Protein AF-A0A8X7C078-F1 (afdb_monomer_lite)

Radius of gyration: 33.88 Å; chains: 1; bounding box: 74×40×116 Å

Sequence (189 aa):
MSLGTVSLAKEIVGNQPLSDEAGRRVEIGPKIQLTQITTKFDKKHDEISLYLINFERKAELAQVPKKDWVAYLLAVLPAELSNMLAREPTERANNYDFVKDLILKREPAHEKNHEKDFEKRRQLRCYECGSYSHLRPQCDKLKKTPESISHVVTNKSFDELMARYTSLGKVNGVEMKILRDTGATLDLI

pLDDT: mean 75.27, std 19.34, range [30.55, 94.19]

Structure (mmCIF, N/CA/C/O backbone):
data_AF-A0A8X7C078-F1
#
_entry.id   AF-A0A8X7C078-F1
#
loop_
_atom_site.group_PDB
_atom_site.id
_atom_site.type_symbol
_atom_site.label_atom_id
_atom_site.label_alt_id
_atom_site.label_comp_id
_atom_site.label_asym_id
_atom_site.label_entity_id
_atom_site.label_seq_id
_atom_site.pdbx_PDB_ins_code
_atom_site.Cartn_x
_atom_site.Cartn_y
_atom_site.Cartn_z
_atom_site.occupancy
_atom_site.B_iso_or_equiv
_atom_site.auth_seq_id
_atom_site.auth_comp_id
_atom_site.auth_asym_id
_atom_site.auth_atom_id
_atom_site.pdbx_PDB_model_num
ATOM 1 N N . MET A 1 1 ? 32.486 9.094 -78.683 1.00 39.56 1 MET A N 1
ATOM 2 C CA . MET A 1 1 ? 32.088 7.880 -77.941 1.00 39.56 1 MET A CA 1
ATOM 3 C C . MET A 1 1 ? 30.619 8.024 -77.565 1.00 39.56 1 MET A C 1
ATOM 5 O O . MET A 1 1 ? 30.300 9.052 -76.994 1.00 39.56 1 MET A O 1
ATOM 9 N N . SER A 1 2 ? 29.794 7.039 -77.959 1.00 37.50 2 SER A N 1
ATOM 10 C CA . SER A 1 2 ? 28.383 6.747 -77.597 1.00 37.50 2 SER A CA 1
ATOM 11 C C . SER A 1 2 ? 27.351 7.885 -77.609 1.00 37.50 2 SER A C 1
ATOM 13 O O . SER A 1 2 ? 27.436 8.814 -76.822 1.00 37.50 2 SER A O 1
ATOM 15 N N . LEU A 1 3 ? 26.420 7.903 -78.575 1.00 33.62 3 LEU A N 1
ATOM 16 C CA . LEU A 1 3 ? 25.139 7.155 -78.625 1.00 33.62 3 LEU A CA 1
ATOM 17 C C . LEU A 1 3 ? 24.107 7.684 -77.613 1.00 33.62 3 LEU A C 1
ATOM 19 O O . LEU A 1 3 ? 24.252 7.494 -76.411 1.00 33.62 3 LEU A O 1
ATOM 23 N N . GLY A 1 4 ? 23.057 8.329 -78.132 1.00 30.78 4 GLY A N 1
ATOM 24 C CA . GLY A 1 4 ? 21.844 8.673 -77.386 1.00 30.78 4 GLY A CA 1
ATOM 25 C C . GLY A 1 4 ? 20.703 7.676 -77.607 1.00 30.78 4 GLY A C 1
ATOM 26 O O . GLY A 1 4 ? 20.848 6.793 -78.438 1.00 30.78 4 GLY A O 1
ATOM 27 N N . THR A 1 5 ? 19.589 7.875 -76.888 1.00 34.31 5 THR A N 1
ATOM 28 C CA . THR A 1 5 ? 18.169 7.589 -77.238 1.00 34.31 5 THR A CA 1
ATOM 29 C C . THR A 1 5 ? 17.291 8.020 -76.042 1.00 34.31 5 THR A C 1
ATOM 31 O O . THR A 1 5 ? 17.605 7.661 -74.915 1.00 34.31 5 THR A O 1
ATOM 34 N N . VAL A 1 6 ? 16.393 9.006 -76.175 1.00 32.50 6 VAL A N 1
ATOM 35 C CA . VAL A 1 6 ? 14.927 8.920 -76.427 1.00 32.50 6 VAL A CA 1
ATOM 36 C C . VAL A 1 6 ? 14.089 8.227 -75.327 1.00 32.50 6 VAL A C 1
ATOM 38 O O . VAL A 1 6 ? 14.126 7.016 -75.184 1.00 32.50 6 VAL A O 1
ATOM 41 N N . SER A 1 7 ? 13.300 9.056 -74.620 1.00 32.53 7 SER A N 1
ATOM 42 C CA . SER A 1 7 ? 11.856 8.964 -74.286 1.00 32.53 7 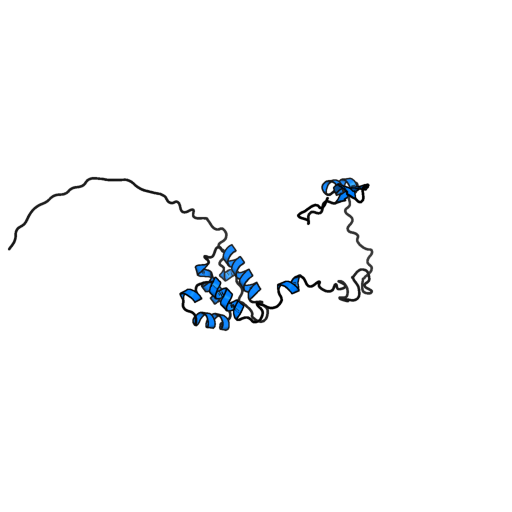SER A CA 1
ATOM 43 C C . SER A 1 7 ? 11.187 7.596 -74.034 1.00 32.53 7 SER A C 1
ATOM 45 O O . SER A 1 7 ? 11.186 6.754 -74.923 1.00 32.53 7 SER A O 1
ATOM 47 N N . LEU A 1 8 ? 10.447 7.449 -72.919 1.00 33.69 8 LEU A N 1
ATOM 48 C CA . LEU A 1 8 ? 8.967 7.487 -72.909 1.00 33.69 8 LEU A CA 1
ATOM 49 C C . LEU A 1 8 ? 8.408 7.390 -71.473 1.00 33.69 8 LEU A C 1
ATOM 51 O O . LEU A 1 8 ? 8.821 6.548 -70.679 1.00 33.69 8 LEU A O 1
ATOM 55 N N . ALA A 1 9 ? 7.425 8.237 -71.171 1.00 34.69 9 ALA A N 1
ATOM 56 C CA . ALA A 1 9 ? 6.572 8.152 -69.992 1.00 34.69 9 ALA A CA 1
ATOM 57 C C . ALA A 1 9 ? 5.646 6.921 -70.029 1.00 34.69 9 ALA A C 1
ATOM 59 O O . ALA A 1 9 ? 5.208 6.487 -71.096 1.00 34.69 9 ALA A O 1
ATOM 60 N N . LYS A 1 10 ? 5.260 6.432 -68.846 1.00 38.03 10 LYS A N 1
ATOM 61 C CA . LYS A 1 10 ? 4.003 5.703 -68.646 1.00 38.03 10 LYS A CA 1
ATOM 62 C C . LYS A 1 10 ? 3.497 5.944 -67.221 1.00 38.03 10 LYS A C 1
ATOM 64 O O . LYS A 1 10 ? 3.951 5.314 -66.272 1.00 38.03 10 LYS A O 1
ATOM 69 N N . GLU A 1 11 ? 2.572 6.889 -67.087 1.00 34.94 11 GLU A N 1
ATOM 70 C CA . GLU A 1 11 ? 1.557 6.833 -66.034 1.00 34.94 11 GLU A CA 1
ATOM 71 C C . GLU A 1 11 ? 0.635 5.632 -66.301 1.00 34.94 11 GLU A C 1
ATOM 73 O O . GLU A 1 11 ? 0.406 5.275 -67.459 1.00 34.94 11 GLU A O 1
ATOM 78 N N . ILE A 1 12 ? 0.096 5.024 -65.240 1.00 37.12 12 ILE A N 1
ATOM 79 C CA . ILE A 1 12 ? -1.351 4.935 -64.954 1.00 37.12 12 ILE A CA 1
ATOM 80 C C . ILE A 1 12 ? -1.558 4.033 -63.718 1.00 37.12 12 ILE A C 1
ATOM 82 O O . ILE A 1 12 ? -1.298 2.836 -63.748 1.00 37.12 12 ILE A O 1
ATOM 86 N N . VAL A 1 13 ? -2.015 4.688 -62.643 1.00 34.88 13 VAL A N 1
ATOM 87 C CA . VAL A 1 13 ? -3.136 4.353 -61.739 1.00 34.88 13 VAL A CA 1
ATOM 88 C C . VAL A 1 13 ? -3.260 2.934 -61.166 1.00 34.88 13 VAL A C 1
ATOM 90 O O . VAL A 1 13 ? -3.490 1.959 -61.872 1.00 34.88 13 VAL A O 1
ATOM 93 N N . GLY A 1 14 ? -3.329 2.887 -59.832 1.00 30.55 14 GLY A N 1
ATOM 94 C CA . GLY A 1 14 ? -3.881 1.769 -59.071 1.00 30.55 14 GLY A CA 1
ATOM 95 C C . GLY A 1 14 ? -4.073 2.113 -57.593 1.00 30.55 14 GLY A C 1
ATOM 96 O O . GLY A 1 14 ? -3.339 1.623 -56.746 1.00 30.55 14 GLY A O 1
ATOM 97 N N . ASN A 1 15 ? -5.043 2.984 -57.294 1.00 35.75 15 ASN A N 1
ATOM 98 C CA . ASN A 1 15 ? -5.618 3.165 -55.955 1.00 35.75 15 ASN A CA 1
ATOM 99 C C . ASN A 1 15 ? -6.112 1.820 -55.385 1.00 35.75 15 ASN A C 1
ATOM 101 O O . ASN A 1 15 ? -6.871 1.140 -56.067 1.00 35.75 15 ASN A O 1
ATOM 105 N N . GLN A 1 16 ? -5.830 1.509 -54.115 1.00 41.78 16 GLN A N 1
ATOM 106 C CA . GLN A 1 16 ? -6.823 1.598 -53.027 1.00 41.78 16 GLN A CA 1
ATOM 107 C C . GLN A 1 16 ? -6.246 1.179 -51.654 1.00 41.78 16 GLN A C 1
ATOM 109 O O . GLN A 1 16 ? -5.253 0.455 -51.597 1.00 41.78 16 GLN A O 1
ATOM 114 N N . PRO A 1 17 ? -6.848 1.674 -50.551 1.00 45.62 17 PRO A N 1
ATOM 115 C CA . PRO A 1 17 ? -6.267 1.709 -49.214 1.00 45.62 17 PRO A CA 1
ATOM 116 C C . PRO A 1 17 ? -6.744 0.542 -48.338 1.00 45.62 17 PRO A C 1
ATOM 118 O O . PRO A 1 17 ? -7.900 0.137 -48.412 1.00 45.62 17 PRO A O 1
ATOM 121 N N . LEU A 1 18 ? -5.877 0.044 -47.459 1.00 34.72 18 LEU A N 1
ATOM 122 C CA . LEU A 1 18 ? -6.225 -0.853 -46.354 1.00 34.72 18 LEU A CA 1
ATOM 123 C C . LEU A 1 18 ? -5.275 -0.520 -45.197 1.00 34.72 18 LEU A C 1
ATOM 125 O O . LEU A 1 18 ? -4.069 -0.488 -45.404 1.00 34.72 18 LEU A O 1
ATOM 129 N N . SER A 1 19 ? -5.692 -0.247 -43.972 1.00 35.00 19 SER A N 1
ATOM 130 C CA . SER A 1 19 ? -7.011 -0.164 -43.355 1.00 35.00 19 SER A CA 1
ATOM 131 C C . SER A 1 19 ? -6.789 0.523 -42.008 1.00 35.00 19 SER A C 1
ATOM 133 O O . SER A 1 19 ? -5.774 0.277 -41.352 1.00 35.00 19 SER A O 1
ATOM 135 N N . ASP A 1 20 ? -7.733 1.369 -41.616 1.00 40.84 20 ASP A N 1
ATOM 136 C CA . ASP A 1 20 ? -7.813 2.004 -40.306 1.00 40.84 20 ASP A CA 1
ATOM 137 C C . ASP A 1 20 ? -7.788 0.969 -39.169 1.00 40.84 20 ASP A C 1
ATOM 139 O O . ASP A 1 20 ? -8.820 0.442 -38.761 1.00 40.84 20 ASP A O 1
ATOM 143 N N . GLU A 1 21 ? -6.619 0.708 -38.593 1.00 37.97 21 GLU A N 1
ATOM 144 C CA . GLU A 1 21 ? -6.528 0.136 -37.249 1.00 37.97 21 GLU A CA 1
ATOM 145 C C . GLU A 1 21 ? -6.542 1.304 -36.266 1.00 37.97 21 GLU A C 1
ATOM 147 O O . GLU A 1 21 ? -5.518 1.804 -35.793 1.00 37.97 21 GLU A O 1
ATOM 152 N N . ALA A 1 22 ? -7.762 1.770 -36.000 1.00 46.19 22 ALA A N 1
ATOM 153 C CA . ALA A 1 22 ? -8.116 2.609 -34.872 1.00 46.19 22 ALA A CA 1
ATOM 154 C C . ALA A 1 22 ? -7.715 1.909 -33.560 1.00 46.19 22 ALA A C 1
ATOM 156 O O . ALA A 1 22 ? -8.532 1.320 -32.851 1.00 46.19 22 ALA A O 1
ATOM 157 N N . GLY A 1 23 ? -6.431 1.997 -33.218 1.00 40.47 23 GLY A N 1
ATOM 158 C CA . GLY A 1 23 ? -5.895 1.659 -31.911 1.00 40.47 23 GLY A CA 1
ATOM 159 C C . GLY A 1 23 ? -6.392 2.682 -30.903 1.00 40.47 23 GLY A C 1
ATOM 160 O O . GLY A 1 23 ? -5.721 3.674 -30.634 1.00 40.47 23 GLY A O 1
ATOM 161 N N . ARG A 1 24 ? -7.613 2.449 -30.412 1.00 42.69 24 ARG A N 1
ATOM 162 C CA . ARG A 1 24 ? -8.270 3.066 -29.257 1.00 42.69 24 ARG A CA 1
ATOM 163 C C . ARG A 1 24 ? -7.257 3.764 -28.347 1.00 42.69 24 ARG A C 1
ATOM 165 O O . ARG A 1 24 ? -6.641 3.136 -27.488 1.00 42.69 24 ARG A O 1
ATOM 172 N N . ARG A 1 25 ? -7.112 5.081 -28.515 1.00 45.69 25 ARG A N 1
ATOM 173 C CA . ARG A 1 25 ? -6.481 5.933 -27.512 1.00 45.69 25 ARG A CA 1
ATOM 174 C C . ARG A 1 25 ? -7.413 5.889 -26.311 1.00 45.69 25 ARG A C 1
ATOM 176 O O . ARG A 1 25 ? -8.386 6.630 -26.245 1.00 45.69 25 ARG A O 1
ATOM 183 N N . VAL A 1 26 ? -7.178 4.935 -25.414 1.00 49.69 26 VAL A N 1
ATOM 184 C CA . VAL A 1 26 ? -7.782 4.963 -24.089 1.00 49.69 26 VAL A CA 1
ATOM 185 C C . VAL A 1 26 ? -7.268 6.258 -23.485 1.00 49.69 26 VAL A C 1
ATOM 187 O O . VAL A 1 26 ? -6.070 6.406 -23.240 1.00 49.69 26 VAL A O 1
ATOM 190 N N . GLU A 1 27 ? -8.142 7.247 -23.346 1.00 49.31 27 GLU A N 1
ATOM 191 C CA . GLU A 1 27 ? -7.853 8.403 -22.515 1.00 49.31 27 GLU A CA 1
ATOM 192 C C . GLU A 1 27 ? -7.864 7.909 -21.072 1.00 49.31 27 GLU A C 1
ATOM 194 O O . GLU A 1 27 ? -8.877 7.863 -20.380 1.00 49.31 27 GLU A O 1
ATOM 199 N N . ILE A 1 28 ? -6.698 7.409 -20.677 1.00 47.28 28 ILE A N 1
ATOM 200 C CA . ILE A 1 28 ? -6.337 7.059 -19.315 1.00 47.28 28 ILE A CA 1
ATOM 201 C C . ILE A 1 28 ? -6.501 8.337 -18.503 1.00 47.28 28 ILE A C 1
ATOM 203 O O . ILE A 1 28 ? -5.913 9.341 -18.898 1.00 47.28 28 ILE A O 1
ATOM 207 N N . GLY A 1 29 ? -7.319 8.274 -17.446 1.00 53.50 29 GLY A N 1
ATOM 208 C CA . GLY A 1 29 ? -7.783 9.387 -16.610 1.00 53.50 29 GLY A CA 1
ATOM 209 C C . GLY A 1 29 ? -6.679 10.279 -16.012 1.00 53.50 29 GLY A C 1
ATOM 210 O O . GLY A 1 29 ? -5.747 10.681 -16.701 1.00 53.50 29 GLY A O 1
ATOM 211 N N . PRO A 1 30 ? -6.751 10.698 -14.738 1.00 56.94 30 PRO A N 1
ATOM 212 C CA . PRO A 1 30 ? -5.698 11.542 -14.181 1.00 56.94 30 PRO A CA 1
ATOM 213 C C . PRO A 1 30 ? -4.342 10.828 -14.304 1.00 56.94 30 PRO A C 1
ATOM 215 O O . PRO A 1 30 ? -4.134 9.781 -13.694 1.00 56.94 30 PRO A O 1
ATOM 218 N N . LYS A 1 31 ? -3.421 11.375 -15.111 1.00 60.22 31 LYS A N 1
ATOM 219 C CA . LYS A 1 31 ? -2.042 10.882 -15.242 1.00 60.22 31 LYS A CA 1
ATOM 220 C C . LYS A 1 31 ? -1.277 11.231 -13.972 1.00 60.22 31 LYS A C 1
ATOM 222 O O . LYS A 1 31 ? -0.522 12.200 -13.935 1.00 60.22 31 LYS A O 1
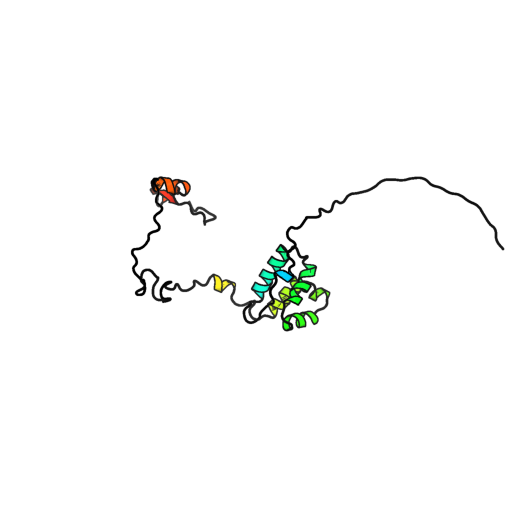ATOM 227 N N . ILE A 1 32 ? -1.522 10.476 -12.911 1.00 65.12 32 ILE A N 1
ATOM 228 C CA . ILE A 1 32 ? -0.740 10.579 -11.688 1.00 65.12 32 ILE A CA 1
ATOM 229 C C . ILE A 1 32 ? 0.659 10.072 -12.033 1.00 65.12 32 ILE A C 1
ATOM 231 O O . ILE A 1 32 ? 0.834 8.907 -12.383 1.00 65.12 32 ILE A O 1
ATOM 235 N N . GLN A 1 33 ? 1.658 10.952 -11.988 1.00 72.00 33 GLN A N 1
ATOM 236 C CA . GLN A 1 33 ? 3.033 10.524 -12.221 1.00 72.00 33 GLN A CA 1
ATOM 237 C C . GLN A 1 33 ? 3.481 9.687 -11.025 1.00 72.00 33 GLN A C 1
ATOM 239 O O . GLN A 1 33 ? 3.381 10.141 -9.886 1.00 72.00 33 GLN A O 1
ATOM 244 N N . LEU A 1 34 ? 3.997 8.479 -11.274 1.00 79.69 34 LEU A N 1
ATOM 245 C CA . LEU A 1 34 ? 4.423 7.563 -10.211 1.00 79.69 34 LEU A CA 1
ATOM 246 C C . LEU A 1 34 ? 5.404 8.239 -9.236 1.00 79.69 34 LEU A C 1
ATOM 248 O O . LEU A 1 34 ? 5.256 8.104 -8.026 1.00 79.69 34 LEU A O 1
ATOM 252 N N . THR A 1 35 ? 6.302 9.081 -9.756 1.00 73.50 35 THR A N 1
ATOM 253 C CA . THR A 1 35 ? 7.266 9.894 -8.992 1.00 73.50 35 THR A CA 1
ATOM 254 C C . THR A 1 35 ? 6.637 10.838 -7.965 1.00 73.50 35 THR A C 1
ATOM 256 O O . THR A 1 35 ? 7.285 11.160 -6.974 1.00 73.50 35 THR A O 1
ATOM 259 N N . GLN A 1 36 ? 5.396 11.285 -8.174 1.00 72.38 36 GLN A N 1
ATOM 260 C CA . GLN A 1 36 ? 4.685 12.184 -7.257 1.00 72.38 36 GLN A CA 1
ATOM 261 C C . GLN A 1 36 ? 4.043 11.435 -6.080 1.00 72.38 36 GLN A C 1
ATOM 263 O O . GLN A 1 36 ? 3.741 12.049 -5.061 1.00 72.38 36 GLN A O 1
ATOM 268 N N . ILE A 1 37 ? 3.830 10.121 -6.210 1.00 75.12 37 ILE A N 1
ATOM 269 C CA . ILE A 1 37 ? 3.113 9.295 -5.222 1.00 75.12 37 ILE A CA 1
ATOM 270 C C . ILE A 1 37 ? 3.982 8.215 -4.569 1.00 75.12 37 ILE A C 1
ATOM 272 O O . ILE A 1 37 ? 3.598 7.633 -3.547 1.00 75.12 37 ILE A O 1
ATOM 276 N N . THR A 1 38 ? 5.147 7.905 -5.136 1.00 82.88 38 THR A N 1
ATOM 277 C CA . THR A 1 38 ? 6.127 7.009 -4.520 1.00 82.88 38 THR A CA 1
ATOM 278 C C . THR A 1 38 ? 7.005 7.772 -3.541 1.00 82.88 38 THR A C 1
ATOM 280 O O . THR A 1 38 ? 7.698 8.716 -3.911 1.00 82.88 38 THR A O 1
ATOM 283 N N . THR A 1 39 ? 6.998 7.337 -2.285 1.00 86.75 39 THR A N 1
ATOM 284 C CA . THR A 1 39 ? 7.927 7.798 -1.252 1.00 86.75 39 THR A CA 1
ATOM 285 C C . THR A 1 39 ? 9.232 7.015 -1.344 1.00 86.75 39 THR A C 1
ATOM 287 O O . THR A 1 39 ? 9.242 5.883 -1.827 1.00 86.75 39 THR A O 1
ATOM 290 N N . LYS A 1 40 ? 10.337 7.598 -0.874 1.00 90.44 40 LYS A N 1
ATOM 291 C CA . LYS A 1 40 ? 11.607 6.871 -0.735 1.00 90.44 40 LYS A CA 1
ATOM 292 C C . LYS A 1 40 ? 11.445 5.726 0.264 1.00 90.44 40 LYS A C 1
ATOM 294 O O . LYS A 1 40 ? 10.722 5.890 1.240 1.00 90.44 40 LYS A O 1
ATOM 299 N N . PHE A 1 41 ? 12.122 4.611 0.011 1.00 90.12 41 PHE A N 1
ATOM 300 C CA . PHE A 1 41 ? 12.147 3.479 0.933 1.00 90.12 41 PHE A CA 1
ATOM 301 C C . PHE A 1 41 ? 13.062 3.771 2.129 1.00 90.12 41 PHE A C 1
ATOM 303 O O . PHE A 1 41 ? 14.232 4.126 1.946 1.00 90.12 41 PHE A O 1
ATOM 310 N N . ASP A 1 42 ? 12.549 3.585 3.344 1.00 87.31 42 ASP A N 1
ATOM 311 C CA . ASP A 1 42 ? 13.314 3.680 4.586 1.00 87.31 42 ASP A CA 1
ATOM 312 C C . ASP A 1 42 ? 13.506 2.301 5.226 1.00 87.31 42 ASP A C 1
ATOM 314 O O . ASP A 1 42 ? 12.602 1.756 5.849 1.00 87.31 42 ASP A O 1
ATOM 318 N N . LYS A 1 43 ? 14.733 1.769 5.178 1.00 83.75 43 LYS A N 1
ATOM 319 C CA . LYS A 1 43 ? 15.081 0.452 5.745 1.00 83.75 43 LYS A CA 1
ATOM 320 C C . LYS A 1 43 ? 14.779 0.312 7.250 1.00 83.75 43 LYS A C 1
ATOM 322 O O . LYS A 1 43 ? 14.733 -0.810 7.746 1.00 83.75 43 LYS A O 1
ATOM 327 N N . LYS A 1 44 ? 14.623 1.410 8.005 1.00 82.06 44 LYS A N 1
ATOM 328 C CA . LYS A 1 44 ? 14.312 1.367 9.449 1.00 82.06 44 LYS A CA 1
ATOM 329 C C . LYS A 1 44 ? 12.822 1.225 9.747 1.00 82.06 44 LYS A C 1
ATOM 331 O O . LYS A 1 44 ? 12.474 0.697 10.802 1.00 82.06 44 LYS A O 1
ATOM 336 N N . HIS A 1 45 ? 11.971 1.750 8.872 1.00 81.44 45 HIS A N 1
ATOM 337 C CA . HIS A 1 45 ? 10.534 1.890 9.117 1.00 81.44 45 HIS A CA 1
ATOM 338 C C . HIS A 1 45 ? 9.679 1.115 8.117 1.00 81.44 45 HIS A C 1
ATOM 340 O O . HIS A 1 45 ? 8.576 0.698 8.466 1.00 81.44 45 HIS A O 1
ATOM 346 N N . ASP A 1 46 ? 10.200 0.889 6.915 1.00 87.38 46 ASP A N 1
ATOM 347 C CA . ASP A 1 46 ? 9.513 0.207 5.837 1.00 87.38 46 ASP A CA 1
ATOM 348 C C . ASP A 1 46 ? 9.974 -1.242 5.722 1.00 87.38 46 ASP A C 1
ATOM 350 O O . ASP A 1 46 ? 11.160 -1.578 5.744 1.00 87.38 46 ASP A O 1
ATOM 354 N N . GLU A 1 47 ? 8.997 -2.112 5.518 1.00 87.56 47 GLU A N 1
ATOM 355 C CA . GLU A 1 47 ? 9.226 -3.496 5.156 1.00 87.56 47 GLU A CA 1
ATOM 356 C C . GLU A 1 47 ? 9.268 -3.625 3.627 1.00 87.56 47 GLU A C 1
ATOM 358 O O . GLU A 1 47 ? 8.344 -3.194 2.931 1.00 87.56 47 GLU A O 1
ATOM 363 N N . ILE A 1 48 ? 10.337 -4.220 3.089 1.00 89.12 48 ILE A N 1
ATOM 364 C CA . ILE A 1 48 ? 10.592 -4.250 1.642 1.00 89.12 48 ILE A CA 1
ATOM 365 C C . ILE A 1 48 ? 9.481 -4.946 0.843 1.00 89.12 48 ILE A C 1
ATOM 367 O O . ILE A 1 48 ? 9.089 -4.453 -0.212 1.00 89.12 48 ILE A O 1
ATOM 371 N N . SER A 1 49 ? 8.929 -6.051 1.353 1.00 88.81 49 SER A N 1
ATOM 372 C CA . SER A 1 49 ? 7.890 -6.828 0.671 1.00 88.81 49 SER A CA 1
ATOM 373 C C . SER A 1 49 ? 6.614 -6.004 0.521 1.00 88.81 49 SER A C 1
ATOM 375 O O . SER A 1 49 ? 6.072 -5.865 -0.577 1.00 88.81 49 SER A O 1
ATOM 377 N N . LEU A 1 50 ? 6.172 -5.381 1.619 1.00 89.00 50 LEU A N 1
ATOM 378 C CA . LEU A 1 50 ? 5.014 -4.492 1.628 1.00 89.00 50 LEU A CA 1
ATOM 379 C C . LEU A 1 50 ? 5.243 -3.240 0.772 1.00 89.00 50 LEU A C 1
ATOM 381 O O . LEU A 1 50 ? 4.329 -2.784 0.079 1.00 89.00 50 LEU A O 1
ATOM 385 N N . TYR A 1 51 ? 6.457 -2.689 0.794 1.00 91.88 51 TYR A N 1
ATOM 386 C CA . TYR A 1 51 ? 6.823 -1.557 -0.048 1.00 91.88 51 TYR A CA 1
ATOM 387 C C . TYR A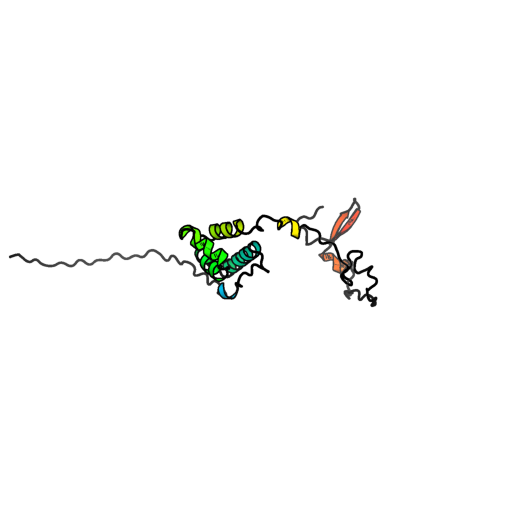 1 51 ? 6.689 -1.900 -1.537 1.00 91.88 51 TYR A C 1
ATOM 389 O O . TYR A 1 51 ? 6.057 -1.143 -2.276 1.00 91.88 51 TYR A O 1
ATOM 397 N N . LEU A 1 52 ? 7.208 -3.056 -1.966 1.00 92.31 52 LEU A N 1
ATOM 398 C CA . LEU A 1 52 ? 7.104 -3.523 -3.350 1.00 92.31 52 LEU A CA 1
ATOM 399 C C . LEU A 1 52 ? 5.641 -3.732 -3.765 1.00 92.31 52 LEU A C 1
ATOM 401 O O . LEU A 1 52 ? 5.246 -3.217 -4.804 1.00 92.31 52 LEU A O 1
ATOM 405 N N . ILE A 1 53 ? 4.800 -4.353 -2.928 1.00 92.56 53 ILE A N 1
ATOM 406 C CA . ILE A 1 53 ? 3.355 -4.505 -3.208 1.00 92.56 53 ILE A CA 1
ATOM 407 C C . ILE A 1 53 ? 2.677 -3.142 -3.414 1.00 92.56 53 ILE A C 1
ATOM 409 O O . ILE A 1 53 ? 1.878 -2.950 -4.333 1.00 92.56 53 ILE A O 1
ATOM 413 N N . ASN A 1 54 ? 2.974 -2.168 -2.551 1.00 92.06 54 ASN A N 1
ATOM 414 C CA . ASN A 1 54 ? 2.400 -0.830 -2.673 1.00 92.06 54 ASN A CA 1
ATOM 415 C C . ASN A 1 54 ? 2.930 -0.084 -3.901 1.00 92.06 54 ASN A C 1
ATOM 417 O O . ASN A 1 54 ? 2.189 0.689 -4.507 1.00 92.06 54 ASN A O 1
ATOM 421 N N . PHE A 1 55 ? 4.189 -0.305 -4.274 1.00 93.69 55 PHE A N 1
ATOM 422 C CA . PHE A 1 55 ? 4.763 0.220 -5.505 1.00 93.69 55 PHE A CA 1
ATOM 423 C C . PHE A 1 55 ? 4.039 -0.336 -6.739 1.00 93.69 55 PHE A C 1
ATOM 425 O O . PHE A 1 55 ? 3.618 0.456 -7.578 1.00 93.69 55 PHE A O 1
ATOM 432 N N . GLU A 1 56 ? 3.824 -1.654 -6.817 1.00 94.06 56 GLU A N 1
ATOM 433 C CA . GLU A 1 56 ? 3.109 -2.316 -7.923 1.00 94.06 56 GLU A CA 1
ATOM 434 C C . GLU A 1 56 ? 1.709 -1.727 -8.097 1.00 94.06 56 GLU A C 1
ATOM 436 O O . GLU A 1 56 ? 1.372 -1.228 -9.168 1.00 94.06 56 GLU A O 1
ATOM 441 N N . ARG A 1 57 ? 0.936 -1.654 -7.006 1.00 93.12 57 ARG A N 1
ATOM 442 C CA . ARG A 1 57 ? -0.406 -1.053 -7.017 1.00 93.12 57 ARG A CA 1
ATOM 443 C C . ARG A 1 57 ? -0.390 0.391 -7.513 1.00 93.12 57 ARG A C 1
ATOM 445 O O . ARG A 1 57 ? -1.251 0.789 -8.291 1.00 93.12 57 ARG A O 1
ATOM 452 N N . LYS A 1 58 ? 0.580 1.199 -7.072 1.00 91.94 58 LYS A N 1
ATOM 453 C CA . LYS A 1 58 ? 0.721 2.593 -7.524 1.00 91.94 58 LYS A CA 1
ATOM 454 C C . LYS A 1 58 ? 1.078 2.673 -9.008 1.00 91.94 58 LYS A C 1
ATOM 456 O O . LYS A 1 58 ? 0.536 3.527 -9.705 1.00 91.94 58 LYS A O 1
ATOM 461 N N . ALA A 1 59 ? 1.964 1.804 -9.485 1.00 91.44 59 ALA A N 1
ATOM 462 C CA . ALA A 1 59 ? 2.384 1.760 -10.880 1.00 91.44 59 ALA A CA 1
ATOM 463 C C . ALA A 1 59 ? 1.243 1.310 -11.808 1.00 91.44 59 ALA A C 1
ATOM 465 O O . ALA A 1 59 ? 1.054 1.906 -12.867 1.00 91.44 59 ALA A O 1
ATOM 466 N N . GLU A 1 60 ? 0.437 0.335 -11.380 1.00 92.25 60 GLU A N 1
ATOM 467 C CA . GLU A 1 60 ? -0.778 -0.108 -12.073 1.00 92.25 60 GLU A CA 1
ATOM 468 C C . GLU A 1 60 ? -1.843 0.991 -12.125 1.00 92.25 60 GLU A C 1
ATOM 470 O O . GLU A 1 60 ? -2.384 1.272 -13.194 1.00 92.25 60 GLU A O 1
ATOM 475 N N . LEU A 1 61 ? -2.101 1.672 -11.003 1.00 89.38 61 LEU A N 1
ATOM 476 C CA . LEU A 1 61 ? -3.037 2.802 -10.950 1.00 89.38 61 LEU A CA 1
ATOM 477 C C . LEU A 1 61 ? -2.598 3.961 -11.854 1.00 89.38 61 LEU A C 1
ATOM 479 O O . LEU A 1 61 ? -3.432 4.590 -12.504 1.00 89.38 61 LEU A O 1
ATOM 483 N N . ALA A 1 62 ? -1.291 4.220 -11.922 1.00 88.50 62 ALA A N 1
ATOM 484 C CA . ALA A 1 62 ? -0.692 5.197 -12.828 1.00 88.50 62 ALA A CA 1
ATOM 485 C C . ALA A 1 62 ? -0.572 4.690 -14.281 1.00 88.50 62 ALA A C 1
ATOM 487 O O . ALA A 1 62 ? -0.142 5.443 -15.155 1.00 88.50 62 ALA A O 1
ATOM 488 N N . GLN A 1 63 ? -0.951 3.434 -14.542 1.00 89.25 63 GLN A N 1
ATOM 489 C CA . GLN A 1 63 ? -0.885 2.766 -15.845 1.00 89.25 63 GLN A CA 1
ATOM 490 C C . GLN A 1 63 ? 0.505 2.841 -16.486 1.00 89.25 63 GLN A C 1
ATOM 492 O O . GLN A 1 63 ? 0.658 3.011 -17.697 1.00 89.25 63 GLN A O 1
ATOM 497 N N . VAL A 1 64 ? 1.540 2.722 -15.653 1.00 88.94 64 VAL A N 1
ATOM 498 C CA . VAL A 1 64 ? 2.928 2.699 -16.108 1.00 88.94 64 VAL A CA 1
ATOM 499 C C . VAL A 1 64 ? 3.202 1.344 -16.767 1.00 88.94 64 VAL A C 1
ATOM 501 O O . VAL A 1 64 ? 2.945 0.310 -16.143 1.00 88.94 64 VAL A O 1
ATOM 504 N N . PRO A 1 65 ? 3.757 1.299 -17.990 1.00 90.44 65 PRO A N 1
ATOM 505 C CA . PRO A 1 65 ? 4.168 0.043 -18.607 1.00 90.44 65 PRO A CA 1
ATOM 506 C C . PRO A 1 65 ? 5.183 -0.702 -17.731 1.00 90.44 65 PRO A C 1
ATOM 508 O O . PRO A 1 65 ? 6.159 -0.111 -17.274 1.00 90.44 65 PRO A O 1
ATOM 511 N N . LYS A 1 66 ? 5.004 -2.018 -17.544 1.00 90.94 66 LYS A N 1
ATOM 512 C CA . LYS A 1 66 ? 5.857 -2.840 -16.657 1.00 90.94 66 LYS A CA 1
ATOM 513 C C . LYS A 1 66 ? 7.359 -2.733 -16.966 1.00 90.94 66 LYS A C 1
ATOM 515 O O . LYS A 1 66 ? 8.180 -2.760 -16.056 1.00 90.94 66 LYS A O 1
ATOM 520 N N . LYS A 1 67 ? 7.716 -2.538 -18.242 1.00 89.12 67 LYS A N 1
ATOM 521 C CA . LYS A 1 67 ? 9.099 -2.310 -18.704 1.00 89.12 67 LYS A CA 1
ATOM 522 C C . LYS A 1 67 ? 9.777 -1.082 -18.075 1.00 89.12 67 LYS A C 1
ATOM 524 O O . LYS A 1 67 ? 10.996 -1.058 -17.972 1.00 89.12 67 LYS A O 1
ATOM 529 N N . ASP A 1 68 ? 8.998 -0.089 -17.646 1.00 90.38 68 ASP A N 1
ATOM 530 C CA . ASP A 1 68 ? 9.508 1.163 -17.085 1.00 90.38 68 ASP A CA 1
ATOM 531 C C . ASP A 1 68 ? 9.558 1.117 -15.544 1.00 90.38 68 ASP A C 1
ATOM 533 O O . ASP A 1 68 ? 10.163 1.983 -14.915 1.00 90.38 68 ASP A O 1
ATOM 537 N N . TRP A 1 69 ? 8.970 0.093 -14.909 1.00 93.44 69 TRP A N 1
ATOM 538 C CA . TRP A 1 69 ? 8.858 -0.007 -13.446 1.00 93.44 69 TRP A CA 1
ATOM 539 C C . TRP A 1 69 ? 10.217 -0.015 -12.747 1.00 93.44 69 TRP A C 1
ATOM 541 O O . TRP A 1 69 ? 10.373 0.637 -11.718 1.00 93.44 69 TRP A O 1
ATOM 551 N N . VAL A 1 70 ? 11.215 -0.699 -13.313 1.00 92.12 70 VAL A N 1
ATOM 552 C CA . VAL A 1 70 ? 12.567 -0.759 -12.733 1.00 92.12 70 VAL A CA 1
ATOM 553 C C . VAL A 1 70 ? 13.190 0.632 -12.626 1.00 92.12 70 VAL A C 1
ATOM 555 O O . VAL A 1 70 ? 13.783 0.953 -11.599 1.00 92.12 70 VAL A O 1
ATOM 558 N N . ALA A 1 71 ? 13.031 1.479 -13.645 1.00 89.81 71 ALA A N 1
ATOM 559 C CA . ALA A 1 71 ? 13.592 2.828 -13.631 1.00 89.81 71 ALA A CA 1
ATOM 560 C C . ALA A 1 71 ? 12.997 3.674 -12.494 1.00 89.81 71 ALA A C 1
ATOM 562 O O . ALA A 1 71 ? 13.729 4.363 -11.782 1.00 89.81 71 ALA A O 1
ATOM 563 N N . TYR A 1 72 ? 11.683 3.575 -12.272 1.00 91.00 72 TYR A N 1
ATOM 564 C CA . TYR A 1 72 ? 11.026 4.251 -11.151 1.00 91.00 72 TYR A CA 1
ATOM 565 C C . TYR A 1 72 ? 11.429 3.662 -9.800 1.00 91.00 72 TYR A C 1
ATOM 567 O O . TYR A 1 72 ? 11.648 4.413 -8.851 1.00 91.00 72 TYR A O 1
ATOM 575 N N . LEU A 1 73 ? 11.566 2.338 -9.715 1.00 91.12 73 LEU A N 1
ATOM 576 C CA . LEU A 1 73 ? 11.989 1.657 -8.498 1.00 91.12 73 LEU A CA 1
ATOM 577 C C . LEU A 1 73 ? 13.417 2.074 -8.097 1.00 91.12 73 LEU A C 1
ATOM 579 O O . LEU A 1 73 ? 13.664 2.419 -6.945 1.00 91.12 73 LEU A O 1
ATOM 583 N N . LEU A 1 74 ? 14.350 2.148 -9.048 1.00 88.44 74 LEU A N 1
ATOM 584 C CA . LEU A 1 74 ? 15.728 2.592 -8.802 1.00 88.44 74 LEU A CA 1
ATOM 585 C C . LEU A 1 74 ? 15.820 4.006 -8.213 1.00 88.44 74 LEU A C 1
ATOM 587 O O . LEU A 1 74 ? 16.730 4.281 -7.433 1.00 88.44 74 LEU A O 1
ATOM 591 N N . ALA A 1 75 ? 14.883 4.896 -8.553 1.00 88.25 75 ALA A N 1
ATOM 592 C CA . ALA A 1 75 ? 14.867 6.269 -8.048 1.00 88.25 75 ALA A CA 1
ATOM 593 C C . ALA A 1 75 ? 14.478 6.373 -6.561 1.00 88.25 75 ALA A C 1
ATOM 595 O O . ALA A 1 75 ? 14.756 7.387 -5.916 1.00 88.25 75 ALA A O 1
ATOM 596 N N . VAL A 1 76 ? 13.821 5.344 -6.021 1.00 90.81 76 VAL A N 1
ATOM 597 C CA . VAL A 1 76 ? 13.276 5.338 -4.655 1.00 90.81 76 VAL A CA 1
ATOM 598 C C . VAL A 1 76 ? 13.981 4.356 -3.720 1.00 90.81 76 VAL A C 1
ATOM 600 O O . VAL A 1 76 ? 13.829 4.476 -2.501 1.00 90.81 76 VAL A O 1
ATOM 603 N N . LEU A 1 77 ? 14.764 3.420 -4.267 1.00 87.50 77 LEU A N 1
ATOM 604 C CA . LEU A 1 77 ? 15.519 2.436 -3.496 1.00 87.50 77 LEU A CA 1
ATOM 605 C C . LEU A 1 77 ? 16.828 3.001 -2.905 1.00 87.50 77 LEU A C 1
ATOM 607 O O . LEU A 1 77 ? 17.453 3.896 -3.480 1.00 87.50 77 LEU A O 1
ATOM 611 N N . PRO A 1 78 ? 17.307 2.439 -1.778 1.00 86.81 78 PRO A N 1
ATOM 612 C CA . PRO A 1 78 ? 18.637 2.716 -1.253 1.00 86.81 78 PRO A CA 1
ATOM 613 C C . PRO A 1 78 ? 19.741 2.255 -2.207 1.00 86.81 78 PRO A C 1
ATOM 615 O O . PRO A 1 78 ? 19.614 1.236 -2.889 1.00 86.81 78 PRO A O 1
ATOM 618 N N . ALA A 1 79 ? 20.886 2.938 -2.149 1.00 86.19 79 ALA A N 1
ATOM 619 C CA . ALA A 1 79 ? 22.048 2.639 -2.988 1.00 86.19 79 ALA A CA 1
ATOM 620 C C . ALA A 1 79 ? 22.542 1.187 -2.867 1.00 86.19 79 ALA A C 1
ATOM 622 O O . ALA A 1 79 ? 23.021 0.622 -3.844 1.00 86.19 79 ALA A O 1
ATOM 623 N N . GLU A 1 80 ? 22.410 0.563 -1.691 1.00 84.62 80 GLU A N 1
ATOM 624 C CA . GLU A 1 80 ? 22.779 -0.843 -1.479 1.00 84.62 80 GLU A CA 1
ATOM 625 C C . GLU A 1 80 ? 22.034 -1.782 -2.442 1.00 84.62 80 GLU A C 1
ATOM 627 O O . GLU A 1 80 ? 22.662 -2.628 -3.080 1.00 84.62 80 GLU A O 1
ATOM 632 N N . LEU A 1 81 ? 20.718 -1.594 -2.589 1.00 84.38 81 LEU A N 1
ATOM 633 C CA . LEU A 1 81 ? 19.886 -2.410 -3.474 1.00 84.38 81 LEU A CA 1
ATOM 634 C C . LEU A 1 81 ? 20.174 -2.091 -4.947 1.00 84.38 81 LEU A C 1
ATOM 636 O O . LEU A 1 81 ? 20.349 -3.005 -5.753 1.00 84.38 81 LEU A O 1
ATOM 640 N N . SER A 1 82 ? 20.342 -0.810 -5.283 1.00 86.88 82 SER A N 1
ATOM 641 C CA . SER A 1 82 ? 20.691 -0.370 -6.642 1.00 86.88 82 SER A CA 1
ATOM 642 C C . SER A 1 82 ? 22.055 -0.899 -7.109 1.00 86.88 82 SER A C 1
ATOM 644 O O . SER A 1 82 ? 22.208 -1.304 -8.260 1.00 86.88 82 SER A O 1
ATOM 646 N N . ASN A 1 83 ? 23.043 -0.979 -6.215 1.00 86.56 83 ASN A N 1
ATOM 647 C CA . ASN A 1 83 ? 24.378 -1.497 -6.532 1.00 86.56 83 ASN A CA 1
ATOM 648 C C . ASN A 1 83 ? 24.381 -2.996 -6.852 1.00 86.56 83 ASN A C 1
ATOM 650 O O . ASN A 1 83 ? 25.272 -3.466 -7.560 1.00 86.56 83 ASN A O 1
ATOM 654 N N . MET A 1 84 ? 23.419 -3.762 -6.333 1.00 84.00 84 MET A N 1
ATOM 655 C CA . MET A 1 84 ? 23.283 -5.173 -6.698 1.00 84.00 84 MET A CA 1
ATOM 656 C C . MET A 1 84 ? 22.767 -5.325 -8.125 1.00 84.00 84 MET A C 1
ATOM 658 O O . MET A 1 84 ? 23.284 -6.154 -8.866 1.00 84.00 84 MET A O 1
ATOM 662 N N . LEU A 1 85 ? 21.821 -4.477 -8.529 1.00 85.62 85 LEU A N 1
ATOM 663 C CA . LEU A 1 85 ? 21.286 -4.463 -9.890 1.00 85.62 85 LEU A CA 1
ATOM 664 C C . LEU A 1 85 ? 22.348 -4.100 -10.928 1.00 85.62 85 LEU A C 1
ATOM 666 O O . LEU A 1 85 ? 22.361 -4.675 -12.009 1.00 85.62 85 LEU A O 1
ATOM 670 N N . ALA A 1 86 ? 23.297 -3.232 -10.573 1.00 84.50 86 ALA A N 1
ATOM 671 C CA . ALA A 1 86 ? 24.422 -2.881 -11.439 1.00 84.50 86 ALA A CA 1
ATOM 672 C C . ALA A 1 86 ? 25.365 -4.061 -11.763 1.00 84.50 86 ALA A C 1
ATOM 674 O O . ALA A 1 86 ? 26.160 -3.963 -12.695 1.00 84.50 86 ALA A O 1
ATOM 675 N N . ARG A 1 87 ? 25.312 -5.163 -10.999 1.00 88.31 87 ARG A N 1
ATOM 676 C CA . ARG A 1 87 ? 26.120 -6.374 -11.245 1.00 88.31 87 ARG A CA 1
ATOM 677 C C . ARG A 1 87 ? 25.448 -7.354 -12.204 1.00 88.31 87 ARG A C 1
ATOM 679 O O . ARG A 1 87 ? 26.091 -8.304 -12.642 1.00 88.31 87 ARG A O 1
ATOM 686 N N . GLU A 1 88 ? 24.172 -7.144 -12.502 1.00 90.00 88 GLU A N 1
ATOM 687 C CA . GLU A 1 88 ? 23.387 -7.998 -13.383 1.00 90.00 88 GLU A CA 1
ATOM 688 C C . GLU A 1 88 ? 23.400 -7.441 -14.814 1.00 90.00 88 GLU A C 1
ATOM 690 O O . GLU A 1 88 ? 23.479 -6.226 -15.012 1.00 90.00 88 GLU A O 1
ATOM 695 N N . PRO A 1 89 ? 23.324 -8.303 -15.844 1.00 90.88 89 PRO A N 1
ATOM 696 C CA . PRO A 1 89 ? 23.223 -7.839 -17.220 1.00 90.88 89 PRO A CA 1
ATOM 697 C C . PRO A 1 89 ? 21.933 -7.037 -17.414 1.00 90.88 89 PRO A C 1
ATOM 699 O O . PRO A 1 89 ? 20.915 -7.323 -16.782 1.00 90.88 89 PRO A O 1
ATOM 702 N N . THR A 1 90 ? 21.959 -6.068 -18.330 1.00 86.19 90 THR A N 1
ATOM 703 C CA . THR A 1 90 ? 20.859 -5.114 -18.568 1.00 86.19 90 THR A CA 1
ATOM 704 C C . THR A 1 90 ? 19.514 -5.791 -18.825 1.00 86.19 90 THR A C 1
ATOM 706 O O . THR A 1 90 ? 18.492 -5.325 -18.336 1.00 86.19 90 THR A O 1
ATOM 709 N N . GLU A 1 91 ? 19.504 -6.923 -19.527 1.00 88.31 91 GLU A N 1
ATOM 710 C CA . GLU A 1 91 ? 18.306 -7.735 -19.782 1.00 88.31 91 GLU A CA 1
ATOM 711 C C . GLU A 1 91 ? 17.624 -8.200 -18.489 1.00 88.31 91 GLU A C 1
ATOM 713 O O . GLU A 1 91 ? 16.401 -8.134 -18.366 1.00 88.31 91 GLU A O 1
ATOM 718 N N . ARG A 1 92 ? 18.418 -8.641 -17.506 1.00 88.75 92 ARG A N 1
ATO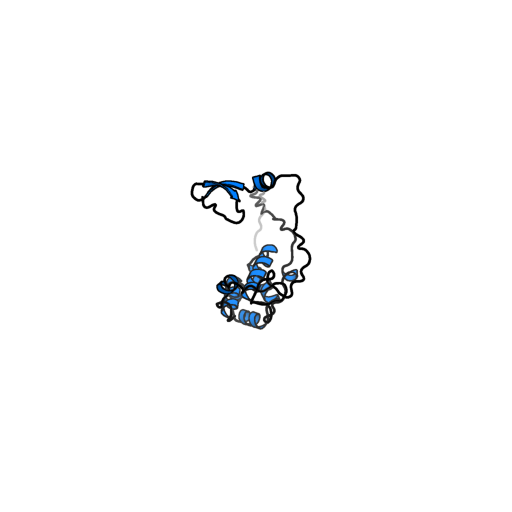M 719 C CA . ARG A 1 92 ? 17.921 -9.084 -16.200 1.00 88.75 92 ARG A CA 1
ATOM 720 C C . ARG A 1 92 ? 17.634 -7.899 -15.291 1.00 88.75 92 ARG A C 1
ATOM 722 O O . ARG A 1 92 ? 16.575 -7.854 -14.677 1.00 88.75 92 ARG A O 1
ATOM 729 N N . ALA A 1 93 ? 18.529 -6.914 -15.262 1.00 88.12 93 ALA A N 1
ATOM 730 C CA . ALA A 1 93 ? 18.375 -5.714 -14.449 1.00 88.12 93 ALA A CA 1
ATOM 731 C C . ALA A 1 93 ? 17.122 -4.902 -14.821 1.00 88.12 93 ALA A C 1
ATOM 733 O O . ALA A 1 93 ? 16.536 -4.293 -13.939 1.00 88.12 93 ALA A O 1
ATOM 734 N N . ASN A 1 94 ? 16.675 -4.933 -16.083 1.00 89.12 94 ASN A N 1
ATOM 735 C CA . ASN A 1 94 ? 15.460 -4.246 -16.543 1.00 89.12 94 ASN A CA 1
ATOM 736 C C . ASN A 1 94 ? 14.174 -5.080 -16.401 1.00 89.12 94 ASN A C 1
ATOM 738 O O . ASN A 1 94 ? 13.081 -4.566 -16.641 1.00 89.12 94 ASN A O 1
ATOM 742 N N . ASN A 1 95 ? 14.269 -6.356 -16.018 1.00 93.19 95 ASN A N 1
ATOM 743 C CA . ASN A 1 95 ? 13.101 -7.196 -15.786 1.00 93.19 95 ASN A CA 1
ATOM 744 C C . ASN A 1 95 ? 12.627 -7.048 -14.336 1.00 93.19 95 ASN A C 1
ATOM 746 O O . ASN A 1 95 ? 13.256 -7.561 -13.414 1.00 93.19 95 ASN A O 1
ATOM 750 N N . TYR A 1 96 ? 11.482 -6.389 -14.145 1.00 94.19 96 TYR A N 1
ATOM 751 C CA . TYR A 1 96 ? 10.918 -6.147 -12.819 1.00 94.19 96 TYR A CA 1
ATOM 752 C C . TYR A 1 96 ? 10.735 -7.420 -11.981 1.00 94.19 96 TYR A C 1
ATOM 754 O O . TYR A 1 96 ? 11.043 -7.395 -10.794 1.00 94.19 96 TYR A O 1
ATOM 762 N N . ASP A 1 97 ? 10.283 -8.527 -12.577 1.00 94.06 97 ASP A N 1
ATOM 763 C CA . ASP A 1 97 ? 10.034 -9.769 -11.832 1.00 94.06 97 ASP A CA 1
ATOM 764 C C . ASP A 1 97 ? 11.344 -10.341 -11.275 1.00 94.06 97 ASP A C 1
ATOM 766 O O . ASP A 1 97 ? 11.438 -10.673 -10.096 1.00 94.06 97 ASP A O 1
ATOM 770 N N . PHE A 1 98 ? 12.403 -10.331 -12.089 1.00 93.06 98 PHE A N 1
ATOM 771 C CA . PHE A 1 98 ? 13.738 -10.722 -11.642 1.00 93.06 98 PHE A CA 1
ATOM 772 C C . PHE A 1 98 ? 14.275 -9.788 -10.547 1.00 93.06 98 PHE A C 1
ATOM 774 O O . PHE A 1 98 ? 14.837 -10.251 -9.556 1.00 93.06 98 PHE A O 1
ATOM 781 N N . VAL A 1 99 ? 14.101 -8.472 -10.709 1.00 92.44 99 VAL A N 1
ATOM 782 C CA . VAL A 1 99 ? 14.530 -7.474 -9.717 1.00 92.44 99 VAL A CA 1
ATOM 783 C C . VAL A 1 99 ? 13.808 -7.668 -8.387 1.00 92.44 99 VAL A C 1
ATOM 785 O O . VAL A 1 99 ? 14.450 -7.646 -7.336 1.00 92.44 99 VAL A O 1
ATOM 788 N N . LYS A 1 100 ? 12.492 -7.889 -8.426 1.00 93.00 100 LYS A N 1
ATOM 789 C CA . LYS A 1 100 ? 11.667 -8.186 -7.255 1.00 93.00 100 LYS A CA 1
ATOM 790 C C . LYS A 1 100 ? 12.198 -9.418 -6.529 1.00 93.00 100 LYS A C 1
ATOM 792 O O . LYS A 1 100 ? 12.518 -9.321 -5.346 1.00 93.00 100 LYS A O 1
ATOM 797 N N . ASP A 1 101 ? 12.387 -10.527 -7.237 1.00 91.50 101 ASP A N 1
ATOM 798 C CA . ASP A 1 101 ? 12.895 -11.770 -6.649 1.00 91.50 101 ASP A CA 1
ATOM 799 C C . ASP A 1 101 ? 14.301 -11.602 -6.059 1.00 91.50 101 ASP A C 1
ATOM 801 O O . ASP A 1 101 ? 14.593 -12.102 -4.970 1.00 91.50 101 ASP A O 1
ATOM 805 N N . LEU A 1 102 ? 15.177 -10.857 -6.739 1.00 91.12 102 LEU A N 1
ATOM 806 C CA . LEU A 1 102 ? 16.532 -10.580 -6.268 1.00 91.12 102 LEU A CA 1
ATOM 807 C C . LEU A 1 102 ? 16.532 -9.773 -4.960 1.00 91.12 102 LEU A C 1
ATOM 809 O O . LEU A 1 102 ? 17.286 -10.100 -4.039 1.00 91.12 102 LEU A O 1
ATOM 813 N N . ILE A 1 103 ? 15.690 -8.737 -4.872 1.00 90.44 103 ILE A N 1
ATOM 814 C CA . ILE A 1 103 ? 15.544 -7.900 -3.674 1.00 90.44 103 ILE A CA 1
ATOM 815 C C . ILE A 1 103 ? 14.982 -8.731 -2.516 1.00 90.44 103 ILE A C 1
ATOM 817 O O . ILE A 1 103 ? 15.546 -8.724 -1.421 1.00 90.44 103 ILE A O 1
ATOM 821 N N . LEU A 1 104 ? 13.911 -9.488 -2.765 1.00 89.19 104 LEU A N 1
ATOM 822 C CA . LEU A 1 104 ? 13.243 -10.302 -1.749 1.00 89.19 104 LEU A CA 1
ATOM 823 C C . LEU A 1 104 ? 14.148 -11.419 -1.217 1.00 89.19 104 LEU A C 1
ATOM 825 O O . LEU A 1 104 ? 14.194 -11.651 -0.013 1.00 89.19 104 LEU A O 1
ATOM 829 N N . LYS A 1 105 ? 14.940 -12.063 -2.082 1.00 86.62 105 LYS A N 1
ATOM 830 C CA . LYS A 1 105 ? 15.903 -13.100 -1.679 1.00 86.62 105 LYS A CA 1
ATOM 831 C C . LYS A 1 105 ? 17.031 -12.566 -0.792 1.00 86.62 105 LYS A C 1
ATOM 833 O O . LYS A 1 105 ? 17.588 -13.310 0.014 1.00 86.62 105 LYS A O 1
ATOM 838 N N . ARG A 1 106 ? 17.429 -11.305 -0.976 1.00 81.00 106 ARG A N 1
ATOM 839 C CA . ARG A 1 106 ? 18.517 -10.680 -0.209 1.00 81.00 106 ARG A CA 1
ATOM 840 C C . ARG A 1 106 ? 18.064 -10.277 1.190 1.00 81.00 106 ARG A C 1
ATOM 842 O O . ARG A 1 106 ? 18.866 -10.319 2.122 1.00 81.00 106 ARG A O 1
ATOM 849 N N . GLU A 1 107 ? 16.813 -9.858 1.327 1.00 76.56 107 GLU A N 1
ATOM 850 C CA . GLU A 1 107 ? 16.302 -9.333 2.583 1.00 76.56 107 GLU A CA 1
ATOM 851 C C . GLU A 1 107 ? 15.898 -10.489 3.518 1.00 76.56 107 GLU A C 1
ATOM 853 O O . GLU A 1 107 ? 14.991 -11.264 3.207 1.00 76.56 107 GLU A O 1
ATOM 858 N N . PRO A 1 108 ? 16.542 -10.623 4.697 1.00 61.81 108 PRO A N 1
ATOM 859 C CA . PRO A 1 108 ? 16.405 -11.784 5.588 1.00 61.81 108 PRO A CA 1
ATOM 860 C C . PRO A 1 108 ? 15.006 -11.946 6.219 1.00 61.81 108 PRO A C 1
ATOM 862 O O . PRO A 1 108 ? 14.795 -12.851 7.032 1.00 61.81 108 PRO A O 1
ATOM 865 N N . ALA A 1 109 ? 14.065 -11.064 5.868 1.00 58.56 109 ALA A N 1
ATOM 866 C CA . ALA A 1 109 ? 12.694 -11.020 6.355 1.00 58.56 109 ALA A CA 1
ATOM 867 C C . ALA A 1 109 ? 11.668 -11.674 5.409 1.00 58.56 109 ALA A C 1
ATOM 869 O O . ALA A 1 109 ? 10.593 -12.027 5.883 1.00 58.56 109 ALA A O 1
ATOM 870 N N . HIS A 1 110 ? 11.979 -11.900 4.123 1.00 52.06 110 HIS A N 1
ATOM 871 C CA . HIS A 1 110 ? 10.979 -12.365 3.144 1.00 52.06 110 HIS A CA 1
ATOM 872 C C . HIS A 1 110 ? 10.359 -13.737 3.483 1.00 52.06 110 HIS A C 1
ATOM 874 O O . HIS A 1 110 ? 9.206 -13.996 3.155 1.00 52.06 110 HIS A O 1
ATOM 880 N N . GLU A 1 111 ? 11.076 -14.597 4.212 1.00 52.50 111 GLU A N 1
ATOM 881 C CA . GLU A 1 111 ? 10.575 -15.918 4.625 1.00 52.50 111 GLU A CA 1
ATOM 882 C C . GLU A 1 111 ? 9.997 -15.954 6.052 1.00 52.50 111 GLU A C 1
ATOM 884 O O . GLU A 1 111 ? 9.460 -16.978 6.480 1.00 52.50 111 GLU A O 1
ATOM 889 N N . LYS A 1 112 ? 10.090 -14.869 6.834 1.00 48.94 112 LYS A N 1
ATOM 890 C CA . LYS A 1 112 ? 9.743 -14.903 8.262 1.00 48.94 112 LYS A CA 1
ATOM 891 C C . LYS A 1 112 ? 8.466 -14.117 8.567 1.00 48.94 112 LYS A C 1
ATOM 893 O O . LYS A 1 112 ? 8.508 -12.935 8.868 1.00 48.94 112 LYS A O 1
ATOM 898 N N . ASN A 1 113 ? 7.371 -14.871 8.691 1.00 48.09 113 ASN A N 1
ATOM 899 C CA . ASN A 1 113 ? 6.224 -14.602 9.579 1.00 48.09 113 ASN A CA 1
ATOM 900 C C . ASN A 1 113 ? 5.073 -13.685 9.113 1.00 48.09 113 ASN A C 1
ATOM 902 O O . ASN A 1 113 ? 4.223 -13.379 9.949 1.00 48.09 113 ASN A O 1
ATOM 906 N N . HIS A 1 114 ? 4.930 -13.318 7.837 1.00 53.28 114 HIS A N 1
ATOM 907 C CA . HIS A 1 114 ? 3.765 -12.503 7.429 1.00 53.28 114 HIS A CA 1
ATOM 908 C C . HIS A 1 114 ? 2.423 -13.223 7.589 1.00 53.28 114 HIS A C 1
ATOM 910 O O . HIS A 1 114 ? 1.446 -12.609 8.005 1.00 53.28 114 HIS A O 1
ATOM 916 N N . GLU A 1 115 ? 2.379 -14.530 7.335 1.00 54.72 115 GLU A N 1
ATOM 917 C CA . GLU A 1 115 ? 1.138 -15.305 7.453 1.00 54.72 115 GLU A CA 1
ATOM 918 C C . GLU A 1 115 ? 0.674 -15.420 8.914 1.00 54.72 115 GLU A C 1
ATOM 920 O O . GLU A 1 115 ? -0.512 -15.346 9.218 1.00 54.72 115 GLU A O 1
ATOM 925 N N . LYS A 1 116 ? 1.618 -15.468 9.862 1.00 54.41 116 LYS A N 1
ATOM 926 C CA . LYS A 1 116 ? 1.301 -15.709 11.276 1.00 54.41 116 LYS A CA 1
ATOM 927 C C . LYS A 1 116 ? 0.960 -14.447 12.059 1.00 54.41 116 LYS A C 1
ATOM 929 O O . LYS A 1 116 ? 0.329 -14.561 13.102 1.00 54.41 116 LYS A O 1
ATOM 934 N N . ASP A 1 117 ? 1.382 -13.257 11.633 1.00 62.00 117 ASP A N 1
ATOM 935 C CA . ASP A 1 117 ? 1.151 -12.033 12.417 1.00 62.00 117 ASP A CA 1
ATOM 936 C C . ASP A 1 117 ? -0.279 -11.494 12.305 1.00 62.00 117 ASP A C 1
ATOM 938 O O . ASP A 1 117 ? -0.803 -10.956 13.283 1.00 62.00 117 ASP A O 1
ATOM 942 N N . PHE A 1 118 ? -0.941 -11.694 11.164 1.00 59.62 118 PHE A N 1
ATOM 943 C CA . PHE A 1 118 ? -2.362 -11.366 11.017 1.00 59.62 118 PHE A CA 1
ATOM 944 C C . PHE A 1 118 ? -3.266 -12.395 11.707 1.00 59.62 118 PHE A C 1
ATOM 946 O O . PHE A 1 118 ? -4.281 -12.021 12.292 1.00 59.62 118 PHE A O 1
ATOM 953 N N . GLU A 1 119 ? -2.874 -13.672 11.696 1.00 68.75 119 GLU A N 1
ATOM 954 C CA . GLU A 1 119 ? -3.596 -14.754 12.378 1.00 68.75 119 GLU A CA 1
ATOM 955 C C . GLU A 1 119 ? -3.385 -14.763 13.898 1.00 68.75 119 GLU A C 1
ATOM 957 O O . GLU A 1 119 ? -4.203 -15.305 14.650 1.00 68.75 119 GLU A O 1
ATOM 962 N N . LYS A 1 120 ? -2.305 -14.141 14.391 1.00 72.19 120 LYS A N 1
ATOM 963 C CA . LYS A 1 120 ? -2.074 -13.976 15.827 1.00 72.19 120 LYS A CA 1
ATOM 964 C C . LYS A 1 120 ? -3.201 -13.143 16.425 1.00 72.19 120 LYS A C 1
ATOM 966 O O . LYS A 1 120 ? -3.265 -11.923 16.265 1.00 72.19 120 LYS A O 1
ATOM 971 N N . ARG A 1 121 ? -4.058 -13.800 17.213 1.00 72.38 121 ARG A N 1
ATOM 972 C CA . ARG A 1 121 ? -4.997 -13.109 18.101 1.00 72.38 121 ARG A CA 1
ATOM 973 C C . ARG A 1 121 ? -4.201 -12.164 18.991 1.00 72.38 121 ARG A C 1
ATOM 975 O O . ARG A 1 121 ? -3.487 -12.600 19.895 1.00 72.38 121 ARG A O 1
ATOM 982 N N . ARG A 1 122 ? -4.326 -10.861 18.742 1.00 76.69 122 ARG A N 1
ATOM 983 C CA . ARG A 1 122 ? -3.774 -9.857 19.650 1.00 76.69 122 ARG A CA 1
ATOM 984 C C . ARG A 1 122 ? -4.449 -10.049 20.998 1.00 76.69 122 ARG A C 1
ATOM 986 O O . ARG A 1 122 ? -5.674 -10.140 21.075 1.00 76.69 122 ARG A O 1
ATOM 993 N N . GLN A 1 123 ? -3.649 -10.126 22.054 1.00 83.25 123 GLN A N 1
ATOM 994 C CA . GLN A 1 123 ? -4.184 -10.237 23.400 1.00 83.25 123 GLN A CA 1
ATOM 995 C C . GLN A 1 123 ? -5.025 -8.990 23.692 1.00 83.25 123 GLN A C 1
ATOM 997 O O . GLN A 1 123 ? -4.537 -7.860 23.582 1.00 83.25 123 GLN A O 1
ATOM 1002 N N . LEU A 1 124 ? -6.303 -9.206 24.010 1.00 88.00 124 LEU A N 1
ATOM 1003 C CA . LEU A 1 124 ? -7.238 -8.119 24.263 1.00 88.00 124 LEU A CA 1
ATOM 1004 C C . LEU A 1 124 ? -6.785 -7.312 25.483 1.00 88.00 124 LEU A C 1
ATOM 1006 O O . LEU A 1 124 ? -6.322 -7.857 26.485 1.00 88.00 124 LEU A O 1
ATOM 1010 N N . ARG A 1 125 ? -6.913 -5.992 25.365 1.00 93.94 125 ARG A N 1
ATOM 1011 C CA . ARG A 1 125 ? -6.539 -5.002 26.374 1.00 93.94 125 ARG A CA 1
ATOM 1012 C C . ARG A 1 125 ? -7.763 -4.184 26.737 1.00 93.94 125 ARG A C 1
ATOM 1014 O O . ARG A 1 125 ? -8.569 -3.857 25.870 1.00 93.94 125 ARG A O 1
ATOM 1021 N N . CYS A 1 126 ? -7.862 -3.779 27.994 1.00 93.56 126 CYS A N 1
ATOM 1022 C CA . CYS A 1 126 ? -8.784 -2.739 28.407 1.00 93.56 126 CYS A CA 1
ATOM 1023 C C . CYS A 1 126 ? -8.509 -1.454 27.611 1.00 93.56 126 CYS A C 1
ATOM 1025 O O . CYS A 1 126 ? -7.424 -0.884 27.706 1.00 93.56 126 CYS A O 1
ATOM 1027 N N . TYR A 1 127 ? -9.506 -0.975 26.868 1.00 90.94 127 TYR A N 1
ATOM 1028 C CA . TYR A 1 127 ? -9.400 0.254 26.075 1.00 90.94 127 TYR A CA 1
ATOM 1029 C C . TYR A 1 127 ? -9.366 1.539 26.917 1.00 90.94 127 TYR A C 1
ATOM 1031 O O . TYR A 1 127 ? -9.074 2.599 26.380 1.00 90.94 127 TYR A O 1
ATOM 1039 N N . GLU A 1 128 ? -9.663 1.457 28.218 1.00 92.31 128 GLU A N 1
ATOM 1040 C CA . GLU A 1 128 ? -9.605 2.607 29.129 1.00 92.31 128 GLU A CA 1
ATOM 1041 C C . GLU A 1 128 ? -8.235 2.738 29.806 1.00 92.31 128 GLU A C 1
ATOM 1043 O O . GLU A 1 128 ? -7.628 3.802 29.796 1.00 92.31 128 GLU A O 1
ATOM 1048 N N . CYS A 1 129 ? -7.728 1.655 30.403 1.00 93.56 129 CYS A N 1
ATOM 1049 C CA . CYS A 1 129 ? -6.504 1.699 31.209 1.00 93.56 129 CYS A CA 1
ATOM 1050 C C . CYS A 1 129 ? -5.303 0.992 30.573 1.00 93.56 129 CYS A C 1
ATOM 1052 O O . CYS A 1 129 ? -4.200 1.071 31.112 1.00 93.56 129 CYS A O 1
ATOM 1054 N N . GLY A 1 130 ? -5.504 0.261 29.475 1.00 91.94 130 GLY A N 1
ATOM 1055 C CA . GLY A 1 130 ? -4.459 -0.536 28.846 1.00 91.94 130 GLY A CA 1
ATOM 1056 C C . GLY A 1 130 ? -4.023 -1.759 29.658 1.00 91.94 130 GLY A C 1
ATOM 1057 O O . GLY A 1 130 ? -2.933 -2.262 29.409 1.00 91.94 130 GLY A O 1
ATOM 1058 N N . SER A 1 131 ? -4.811 -2.255 30.614 1.00 92.69 131 SER A N 1
ATOM 1059 C CA . SER A 1 131 ? -4.526 -3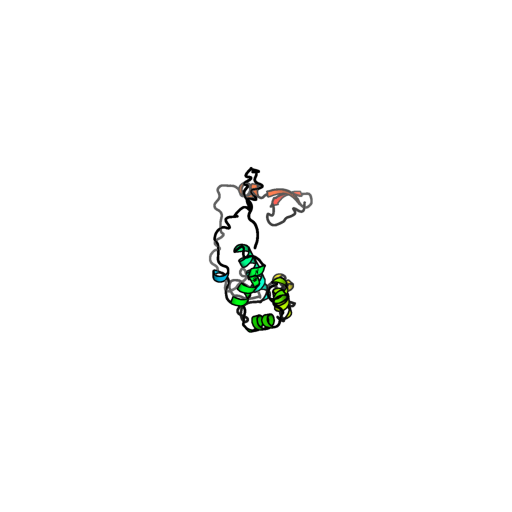.531 31.292 1.00 92.69 131 SER A CA 1
ATOM 1060 C C . SER A 1 131 ? -4.843 -4.730 30.394 1.00 92.69 131 SER A C 1
ATOM 1062 O O . SER A 1 131 ? -5.790 -4.682 29.615 1.00 92.69 131 SER A O 1
ATOM 1064 N N . TYR A 1 132 ? -4.088 -5.821 30.528 1.00 93.69 132 TYR A N 1
ATOM 1065 C CA . TYR A 1 132 ? -4.397 -7.121 29.914 1.00 93.69 132 TYR A CA 1
ATOM 1066 C C . TYR A 1 132 ? -5.299 -8.013 30.787 1.00 93.69 132 TYR A C 1
ATOM 1068 O O . TYR A 1 132 ? -5.727 -9.070 30.334 1.00 93.69 132 TYR A O 1
ATOM 1076 N N . SER A 1 133 ? -5.563 -7.630 32.042 1.00 91.88 133 SER A N 1
ATOM 1077 C CA . SER A 1 133 ? -6.298 -8.468 33.005 1.00 91.88 133 SER A CA 1
ATOM 1078 C C . SER A 1 133 ? -7.821 -8.386 32.887 1.00 91.88 133 SER A C 1
ATOM 1080 O O . SER A 1 133 ? -8.518 -9.252 33.405 1.00 91.88 133 SER A O 1
ATOM 1082 N N . HIS A 1 134 ? -8.345 -7.347 32.240 1.00 92.44 134 HIS A N 1
ATOM 1083 C CA . HIS A 1 134 ? -9.777 -7.087 32.119 1.00 92.44 134 HIS A CA 1
ATOM 1084 C C . HIS A 1 134 ? -10.088 -6.327 30.826 1.00 92.44 134 HIS A C 1
ATOM 1086 O O . HIS A 1 134 ? -9.197 -5.761 30.191 1.00 92.44 134 HIS A O 1
ATOM 1092 N N . LEU A 1 135 ? -11.369 -6.276 30.458 1.00 91.88 135 LEU A N 1
ATOM 1093 C CA . LEU A 1 135 ? -11.874 -5.401 29.403 1.00 91.88 135 LEU A CA 1
ATOM 1094 C C . LEU A 1 135 ? -12.488 -4.140 30.018 1.00 91.88 135 LEU A C 1
ATOM 1096 O O . LEU A 1 135 ? -12.763 -4.086 31.214 1.00 91.88 135 LEU A O 1
ATOM 1100 N N . ARG A 1 136 ? -12.717 -3.111 29.193 1.00 90.75 136 ARG A N 1
ATOM 1101 C CA . ARG A 1 136 ? -13.258 -1.811 29.631 1.00 90.75 136 ARG A CA 1
ATOM 1102 C C . ARG A 1 136 ? -14.459 -1.906 30.599 1.00 90.75 136 ARG A C 1
ATOM 1104 O O . ARG A 1 136 ? -14.441 -1.136 31.555 1.00 90.75 136 ARG A O 1
ATOM 1111 N N . PRO A 1 137 ? -15.445 -2.816 30.432 1.00 87.38 137 PRO A N 1
ATOM 1112 C CA . PRO A 1 137 ? -16.587 -2.909 31.349 1.00 87.38 137 PRO A CA 1
ATOM 1113 C C . PRO A 1 137 ? -16.215 -3.218 32.806 1.00 87.38 137 PRO A C 1
ATOM 1115 O O . PRO A 1 137 ? -16.909 -2.780 33.716 1.00 87.38 137 PRO A O 1
ATOM 1118 N N . GLN A 1 138 ? -15.119 -3.944 33.038 1.00 89.06 138 GLN A N 1
ATOM 1119 C CA . GLN A 1 138 ? -14.627 -4.304 34.373 1.00 89.06 138 GLN A CA 1
ATOM 1120 C C . GLN A 1 138 ? -13.441 -3.431 34.817 1.00 89.06 138 GLN A C 1
ATOM 1122 O O . GLN A 1 138 ? -12.666 -3.827 35.681 1.00 89.06 138 GLN A O 1
ATOM 1127 N N . CYS A 1 139 ? -13.239 -2.271 34.191 1.00 91.25 139 CYS A N 1
ATOM 1128 C CA . CYS A 1 139 ? -12.103 -1.412 34.494 1.00 91.25 139 CYS A CA 1
ATOM 1129 C C . CYS A 1 139 ? -12.377 -0.509 35.695 1.00 91.25 139 CYS A C 1
ATOM 1131 O O . CYS A 1 139 ? -13.240 0.363 35.633 1.00 91.25 139 CYS A O 1
ATOM 1133 N N . ASP A 1 140 ? -11.546 -0.613 36.730 1.00 91.25 140 ASP A N 1
ATOM 1134 C CA . ASP A 1 140 ? -11.632 0.241 37.925 1.00 91.25 140 ASP A CA 1
ATOM 1135 C C . ASP A 1 140 ? -11.425 1.733 37.615 1.00 91.25 140 ASP A C 1
ATOM 1137 O O . ASP A 1 140 ? -11.928 2.603 38.321 1.00 91.25 140 ASP A O 1
ATOM 1141 N N . LYS A 1 141 ? -10.698 2.047 36.530 1.00 89.94 141 LYS A N 1
ATOM 1142 C CA . LYS A 1 141 ? -10.494 3.427 36.050 1.00 89.94 141 LYS A CA 1
ATOM 1143 C C . LYS A 1 141 ? -11.653 3.964 35.206 1.00 89.94 141 LYS A C 1
ATOM 1145 O O . LYS A 1 141 ? -11.590 5.112 34.767 1.00 89.94 141 LYS A O 1
ATOM 1150 N N . LEU A 1 142 ? -12.676 3.153 34.931 1.00 85.75 142 LEU A N 1
ATOM 1151 C CA . LEU A 1 142 ? -13.799 3.579 34.108 1.00 85.75 142 LEU A CA 1
ATOM 1152 C C . LEU A 1 142 ? -14.596 4.655 34.850 1.00 85.75 142 LEU A C 1
ATOM 1154 O O . LEU A 1 142 ? -15.207 4.400 35.889 1.00 85.75 142 LEU A O 1
ATOM 1158 N N . LYS A 1 143 ? -14.625 5.867 34.292 1.00 80.44 143 LYS A N 1
ATOM 1159 C CA . LYS A 1 143 ? -15.526 6.919 34.765 1.00 80.44 143 LYS A CA 1
ATOM 1160 C C . LYS A 1 143 ? -16.957 6.489 34.449 1.00 80.44 143 LYS A C 1
ATOM 1162 O O . LYS A 1 143 ? -17.353 6.482 33.287 1.00 80.44 143 LYS A O 1
ATOM 1167 N N . LYS A 1 144 ? -17.724 6.126 35.479 1.00 70.81 144 LYS A N 1
ATOM 1168 C CA . LYS A 1 144 ? -19.151 5.804 35.362 1.00 70.81 144 LYS A CA 1
ATOM 1169 C C . LYS A 1 144 ? -19.943 7.084 35.094 1.00 70.81 144 LYS A C 1
ATOM 1171 O O . LYS A 1 144 ? -20.514 7.676 36.002 1.00 70.81 144 LYS A O 1
ATOM 1176 N N . THR A 1 145 ? -19.934 7.552 33.854 1.00 66.06 145 THR A N 1
ATOM 1177 C CA . THR A 1 145 ? -21.011 8.417 33.367 1.00 66.06 145 THR A CA 1
ATOM 1178 C C . THR A 1 145 ? -22.250 7.543 33.178 1.00 66.06 145 THR A C 1
ATOM 1180 O O . THR A 1 145 ? -22.075 6.383 32.797 1.00 66.06 145 THR A O 1
ATOM 1183 N N . PRO A 1 146 ? -23.478 8.040 33.420 1.00 66.38 146 PRO A N 1
ATOM 1184 C CA . PRO A 1 146 ? -24.672 7.303 33.020 1.00 66.38 146 PRO A CA 1
ATOM 1185 C C . PRO A 1 146 ? -24.510 6.940 31.545 1.00 66.38 146 PRO A C 1
ATOM 1187 O O . PRO A 1 146 ? -24.219 7.805 30.717 1.00 66.38 146 PRO A O 1
ATOM 1190 N N . GLU A 1 147 ? -24.541 5.643 31.261 1.00 62.62 147 GLU A N 1
ATOM 1191 C CA . GLU A 1 147 ? -24.253 5.088 29.947 1.00 62.62 147 GLU A CA 1
ATOM 1192 C C . GLU A 1 147 ? -25.169 5.774 28.934 1.00 62.62 147 GLU A C 1
ATOM 1194 O O . GLU A 1 147 ? -26.390 5.625 28.985 1.00 62.62 147 GLU A O 1
ATOM 1199 N N . SER A 1 148 ? -24.602 6.566 28.021 1.00 63.09 148 SER A N 1
ATOM 1200 C CA . SER A 1 148 ? -25.362 7.063 26.883 1.00 63.09 148 SER A CA 1
ATOM 1201 C C . SER A 1 148 ? -25.566 5.879 25.947 1.00 63.09 148 SER A C 1
ATOM 1203 O O . SER A 1 148 ? -24.776 5.641 25.029 1.00 63.09 148 SER A O 1
ATOM 1205 N N . ILE A 1 149 ? -26.592 5.082 26.220 1.00 66.94 149 ILE A N 1
ATOM 1206 C CA . ILE A 1 149 ? -27.076 4.103 25.259 1.00 66.94 149 ILE A CA 1
ATOM 1207 C C . ILE A 1 149 ? -27.479 4.912 24.033 1.00 66.94 149 ILE A C 1
ATOM 1209 O O . ILE A 1 149 ? -28.316 5.813 24.113 1.00 66.94 149 ILE A O 1
ATOM 1213 N N . SER A 1 150 ? -26.838 4.624 22.902 1.00 70.44 150 SER A N 1
ATOM 1214 C CA . SER A 1 150 ? -27.255 5.174 21.618 1.00 70.44 150 SER A CA 1
ATOM 1215 C C . SER A 1 150 ? -28.632 4.600 21.308 1.00 70.44 150 SER A C 1
ATOM 1217 O O . SER A 1 150 ? -28.758 3.497 20.785 1.00 70.44 150 SER A O 1
ATOM 1219 N N . HIS A 1 151 ? -29.672 5.314 21.723 1.00 68.38 151 HIS A N 1
ATOM 1220 C CA . HIS A 1 151 ? -31.047 4.930 21.478 1.00 68.38 151 HIS A CA 1
ATOM 1221 C C . HIS A 1 151 ? -31.454 5.458 20.107 1.00 68.38 151 HIS A C 1
ATOM 1223 O O . HIS A 1 151 ? -31.506 6.668 19.880 1.00 68.38 151 HIS A O 1
ATOM 1229 N N . VAL A 1 152 ? -31.768 4.552 19.187 1.00 71.88 152 VAL A N 1
ATOM 1230 C CA . VAL A 1 152 ? -32.455 4.931 17.954 1.00 71.88 152 VAL A CA 1
ATOM 1231 C C . VAL A 1 152 ? -33.883 5.296 18.348 1.00 71.88 152 VAL A C 1
ATOM 1233 O O . VAL A 1 152 ? -34.682 4.424 18.671 1.00 71.88 152 VAL A O 1
ATOM 1236 N N . VAL A 1 153 ? -34.205 6.591 18.375 1.00 76.56 153 VAL A N 1
ATOM 1237 C CA . VAL A 1 153 ? -35.587 7.040 18.585 1.00 76.56 153 VAL A CA 1
ATOM 1238 C C . VAL A 1 153 ? -36.369 6.732 17.314 1.00 76.56 153 VAL A C 1
ATOM 1240 O O . VAL A 1 153 ? -36.122 7.304 16.256 1.00 76.56 153 VAL A O 1
ATOM 1243 N N . THR A 1 154 ? -37.291 5.786 17.416 1.00 74.19 154 THR A N 1
ATOM 1244 C CA . THR A 1 154 ? -38.116 5.305 16.312 1.00 74.19 154 THR A CA 1
ATOM 1245 C C . THR A 1 154 ? -39.553 5.172 16.794 1.00 74.19 154 THR A C 1
ATOM 1247 O O . THR A 1 154 ? -39.802 4.695 17.896 1.00 74.19 154 THR A O 1
ATOM 1250 N N . ASN A 1 155 ? -40.505 5.564 15.949 1.00 79.94 155 ASN A N 1
ATOM 1251 C CA . ASN A 1 155 ? -41.927 5.302 16.191 1.00 79.94 155 ASN A CA 1
ATOM 1252 C C . ASN A 1 155 ? -42.341 3.898 15.719 1.00 79.94 155 ASN A C 1
ATOM 1254 O O . ASN A 1 155 ? -43.471 3.479 15.945 1.00 79.94 155 ASN A O 1
ATOM 1258 N N . LYS A 1 156 ? -41.442 3.191 15.024 1.00 77.75 156 LYS A N 1
ATOM 1259 C CA . LYS A 1 156 ? -41.658 1.833 14.524 1.00 77.75 156 LYS A CA 1
ATOM 1260 C C . LYS A 1 156 ? -41.315 0.810 15.588 1.00 77.75 156 LYS A C 1
ATOM 1262 O O . LYS A 1 156 ? -40.342 0.986 16.327 1.00 77.75 156 LYS A O 1
ATOM 1267 N N . SER A 1 157 ? -42.072 -0.281 15.597 1.00 82.81 157 SER A N 1
ATOM 1268 C CA . SER A 1 157 ? -41.757 -1.436 16.433 1.00 82.81 157 SER A CA 1
ATOM 1269 C C . SER A 1 157 ? -40.401 -2.038 16.042 1.00 82.81 157 SER A C 1
ATOM 1271 O O . SER A 1 157 ? -39.958 -1.934 14.894 1.00 82.81 157 SER A O 1
ATOM 1273 N N . PHE A 1 158 ? -39.738 -2.693 16.996 1.00 77.19 158 PHE A N 1
ATOM 1274 C CA . PHE A 1 158 ? -38.486 -3.408 16.739 1.00 77.19 158 PHE A CA 1
ATOM 1275 C C . PHE A 1 158 ? -38.638 -4.430 15.598 1.00 77.19 158 PHE A C 1
ATOM 1277 O O . PHE A 1 158 ? -37.770 -4.530 14.732 1.00 77.19 158 PHE A O 1
ATOM 1284 N N . ASP A 1 159 ? -39.781 -5.118 15.549 1.00 80.75 159 ASP A N 1
ATOM 1285 C CA . ASP A 1 159 ? -40.115 -6.069 14.490 1.00 80.75 159 ASP A CA 1
ATOM 1286 C C . ASP A 1 159 ? -40.160 -5.426 13.098 1.00 80.75 159 ASP A C 1
ATOM 1288 O O . ASP A 1 159 ? -39.638 -6.003 12.146 1.00 80.75 159 ASP A O 1
ATOM 1292 N N . GLU A 1 160 ? -40.735 -4.228 12.960 1.00 84.94 160 GLU A N 1
ATOM 1293 C CA . GLU A 1 160 ? -40.762 -3.506 11.680 1.00 84.94 160 GLU A CA 1
ATOM 1294 C C . GLU A 1 160 ? -39.377 -3.026 11.247 1.00 84.94 160 GLU A C 1
ATOM 1296 O O . GLU A 1 160 ? -39.057 -3.054 10.057 1.00 84.94 160 GLU A O 1
ATOM 1301 N N . LEU A 1 161 ? -38.550 -2.575 12.193 1.00 85.00 161 LEU A N 1
ATOM 1302 C CA . LEU A 1 161 ? -37.184 -2.151 11.886 1.00 85.00 161 LEU A CA 1
ATOM 1303 C C . LEU A 1 161 ? -36.327 -3.319 11.402 1.00 85.00 161 LEU A C 1
ATOM 1305 O O . LEU A 1 161 ? -35.561 -3.174 10.447 1.00 85.00 161 LEU A O 1
ATOM 1309 N N . MET A 1 162 ? -36.477 -4.476 12.044 1.00 84.75 162 MET A N 1
ATOM 1310 C CA . MET A 1 162 ? -35.681 -5.664 11.754 1.00 84.75 162 MET A CA 1
ATOM 1311 C C . MET A 1 162 ? -36.257 -6.517 10.622 1.00 84.75 162 MET A C 1
ATOM 1313 O O . MET A 1 162 ? -35.567 -7.417 10.147 1.00 84.75 162 MET A O 1
ATOM 1317 N N . ALA A 1 163 ? -37.465 -6.226 10.128 1.00 86.56 163 ALA A N 1
ATOM 1318 C CA . ALA A 1 163 ? -38.128 -6.997 9.073 1.00 86.56 163 ALA A CA 1
ATOM 1319 C C . ALA A 1 163 ? -37.281 -7.153 7.798 1.00 86.56 163 ALA A C 1
ATOM 1321 O O . ALA A 1 163 ? -37.313 -8.201 7.163 1.00 86.56 163 ALA A O 1
ATOM 1322 N N . ARG A 1 164 ? -36.482 -6.141 7.426 1.00 84.69 164 ARG A N 1
ATOM 1323 C CA . ARG A 1 164 ? -35.601 -6.220 6.243 1.00 84.69 164 ARG A CA 1
ATOM 1324 C C . ARG A 1 164 ? -34.407 -7.159 6.449 1.00 84.69 164 ARG A C 1
ATOM 1326 O O . ARG A 1 164 ? -33.879 -7.696 5.481 1.00 84.69 164 ARG A O 1
ATOM 1333 N N . TYR A 1 165 ? -33.984 -7.338 7.694 1.00 84.19 165 TYR A N 1
ATOM 1334 C CA . TYR A 1 165 ? -32.808 -8.122 8.063 1.00 84.19 165 TYR A CA 1
ATOM 1335 C C . TYR A 1 165 ? -33.174 -9.472 8.666 1.00 84.19 165 TYR A C 1
ATOM 1337 O O . TYR A 1 165 ? -32.284 -10.203 9.074 1.00 84.19 165 TYR A O 1
ATOM 1345 N N . THR A 1 166 ? -34.460 -9.816 8.747 1.00 88.12 166 THR A N 1
ATOM 1346 C CA . THR A 1 166 ? -34.911 -11.073 9.340 1.00 88.12 166 THR A CA 1
ATOM 1347 C C . THR A 1 166 ? -35.693 -11.912 8.342 1.00 88.12 166 THR A C 1
ATOM 1349 O O . THR A 1 166 ? -36.402 -11.403 7.478 1.00 88.12 166 THR A O 1
ATOM 1352 N N . SER A 1 167 ? -35.560 -13.227 8.459 1.00 87.25 167 SER A N 1
ATOM 1353 C CA . SER A 1 167 ? -36.388 -14.209 7.758 1.00 87.25 167 SER A CA 1
ATOM 1354 C C . SER A 1 167 ? -36.887 -15.254 8.742 1.00 87.25 167 SER A C 1
ATOM 1356 O O . SER A 1 167 ? -36.288 -15.452 9.791 1.00 87.25 167 SER A O 1
ATOM 1358 N N . LEU A 1 168 ? -37.996 -15.919 8.433 1.00 89.56 168 LEU A N 1
ATOM 1359 C CA . LEU A 1 168 ? -38.421 -17.086 9.204 1.00 89.56 168 LEU A CA 1
ATOM 1360 C C . LEU A 1 168 ? -37.462 -18.248 8.929 1.00 89.56 168 LEU A C 1
ATOM 1362 O O . LEU A 1 168 ? -37.116 -18.506 7.777 1.00 89.56 168 LEU A O 1
ATOM 1366 N N . GLY A 1 169 ? -37.033 -18.926 9.988 1.00 86.81 169 GLY A N 1
ATOM 1367 C CA . GLY A 1 169 ? -36.176 -20.104 9.928 1.00 86.81 169 GLY A CA 1
ATOM 1368 C C . GLY A 1 169 ? -36.487 -21.064 11.072 1.00 86.81 169 GLY A C 1
ATOM 1369 O O . GLY A 1 169 ? -37.178 -20.706 12.027 1.00 86.81 169 GLY A O 1
ATOM 1370 N N . LYS A 1 170 ? -35.991 -22.299 10.980 1.00 90.19 170 LYS A N 1
ATOM 1371 C CA . LYS A 1 170 ? -36.142 -23.305 12.037 1.00 90.19 170 LYS A CA 1
ATOM 1372 C C . LYS A 1 170 ? -34.832 -23.462 12.796 1.00 90.19 170 LYS A C 1
ATOM 1374 O O . LYS A 1 170 ? -33.838 -23.873 12.214 1.00 90.19 170 LYS A O 1
ATOM 1379 N N . VAL A 1 171 ? -34.848 -23.203 14.099 1.00 84.75 171 VAL A N 1
ATOM 1380 C CA . VAL A 1 171 ? -33.714 -23.444 15.001 1.00 84.75 171 VAL A CA 1
ATOM 1381 C C . VAL A 1 171 ? -34.126 -24.547 15.968 1.00 84.75 171 VAL A C 1
ATOM 1383 O O . VAL A 1 171 ? -35.117 -24.407 16.681 1.00 84.75 171 VAL A O 1
ATOM 1386 N N . ASN A 1 172 ? -33.415 -25.678 15.962 1.00 88.94 172 ASN A N 1
ATOM 1387 C CA . ASN A 1 172 ? -33.768 -26.868 16.755 1.00 88.94 172 ASN A CA 1
ATOM 1388 C C . ASN A 1 172 ? -35.228 -27.336 16.555 1.00 88.94 172 ASN A C 1
ATOM 1390 O O . ASN A 1 172 ? -35.891 -27.767 17.495 1.00 88.94 172 ASN A O 1
ATOM 1394 N N . GLY A 1 173 ? -35.752 -27.213 15.330 1.00 87.19 173 GLY A N 1
ATOM 1395 C CA . GLY A 1 173 ? -37.130 -27.586 14.985 1.00 87.19 173 GLY A CA 1
ATOM 1396 C C . GLY A 1 173 ? -38.203 -26.559 15.366 1.00 87.19 173 GLY A C 1
ATOM 1397 O O . GLY A 1 173 ? -39.355 -26.732 14.971 1.00 87.19 173 GLY A O 1
ATOM 1398 N N . VAL A 1 174 ? -37.839 -25.480 16.062 1.00 92.62 174 VAL A N 1
ATOM 1399 C CA . VAL A 1 174 ? -38.748 -24.385 16.420 1.00 92.62 174 VAL A CA 1
ATOM 1400 C C . VAL A 1 174 ? -38.651 -23.282 15.375 1.00 92.62 174 VAL A C 1
ATOM 1402 O O . VAL A 1 174 ? -37.559 -22.824 15.040 1.00 92.62 174 VAL A O 1
ATOM 1405 N N . GLU A 1 175 ? -39.795 -22.862 14.844 1.00 92.94 175 GLU A N 1
ATOM 1406 C CA . GLU A 1 175 ? -39.864 -21.768 13.878 1.00 92.94 175 GLU A CA 1
ATOM 1407 C C . GLU A 1 175 ? -39.726 -20.415 14.587 1.00 92.94 175 GLU A C 1
ATOM 1409 O O . GLU A 1 175 ? -40.438 -20.124 15.549 1.00 92.94 175 GLU A O 1
ATOM 1414 N N . MET A 1 176 ? -38.789 -19.587 14.127 1.00 91.81 176 MET A N 1
ATOM 1415 C CA . MET A 1 176 ? -38.545 -18.256 14.677 1.00 91.81 176 MET A CA 1
ATOM 1416 C C . MET A 1 176 ? -37.939 -17.310 13.634 1.00 91.81 176 MET A C 1
ATOM 1418 O O . MET A 1 176 ? -37.431 -17.737 12.598 1.00 91.81 176 MET A O 1
ATOM 1422 N N . LYS A 1 177 ? -37.988 -16.001 13.899 1.00 87.44 177 LYS A N 1
ATOM 1423 C CA . LYS A 1 177 ? -37.311 -15.002 13.061 1.00 87.44 177 LYS A CA 1
ATOM 1424 C C . LYS A 1 177 ? -35.799 -15.080 13.301 1.00 87.44 177 LYS A C 1
ATOM 1426 O O . LYS A 1 177 ? -35.348 -14.879 14.425 1.00 87.44 177 LYS A O 1
ATOM 1431 N N . ILE A 1 178 ? -35.032 -15.341 12.251 1.00 87.69 178 ILE A N 1
ATOM 1432 C CA . ILE A 1 178 ? -33.567 -15.377 12.246 1.00 87.69 178 ILE A CA 1
ATOM 1433 C C . ILE A 1 178 ? -33.009 -14.142 11.535 1.00 87.69 178 ILE A C 1
ATOM 1435 O O . ILE A 1 178 ? -33.614 -13.653 10.581 1.00 87.69 178 ILE A O 1
ATOM 1439 N N . LEU A 1 179 ? -31.873 -13.624 12.006 1.00 87.44 179 LEU A N 1
ATOM 1440 C CA . LEU A 1 179 ? -31.177 -12.489 11.397 1.00 87.44 179 LEU A CA 1
ATOM 1441 C C . LEU A 1 179 ? -30.350 -12.969 10.196 1.00 87.44 179 LEU A C 1
ATOM 1443 O O . LEU A 1 179 ? -29.590 -13.924 10.324 1.00 87.44 179 LEU A O 1
ATOM 1447 N N . ARG A 1 180 ? -30.473 -12.296 9.051 1.00 78.38 180 ARG A N 1
ATOM 1448 C CA . ARG A 1 180 ? -29.609 -12.504 7.887 1.00 78.38 180 ARG A CA 1
ATOM 1449 C C . ARG A 1 180 ? -28.272 -11.823 8.132 1.00 78.38 180 ARG A C 1
ATOM 1451 O O . ARG A 1 180 ? -28.224 -10.601 8.285 1.00 78.38 180 ARG A O 1
ATOM 1458 N N . ASP A 1 181 ? -27.204 -12.605 8.165 1.00 77.12 181 ASP A N 1
ATOM 1459 C CA . ASP A 1 181 ? -25.851 -12.077 8.276 1.00 77.12 181 ASP A CA 1
ATOM 1460 C C . ASP A 1 181 ? -25.367 -11.608 6.897 1.00 77.12 181 ASP A C 1
ATOM 1462 O O . ASP A 1 181 ? -25.316 -12.379 5.945 1.00 77.12 181 ASP A O 1
ATOM 1466 N N . THR A 1 182 ? -25.014 -10.330 6.761 1.00 64.62 182 THR A N 1
ATOM 1467 C CA . THR A 1 182 ? -24.466 -9.783 5.507 1.00 64.62 182 THR A CA 1
ATOM 1468 C C . THR A 1 182 ? -22.971 -10.071 5.333 1.00 64.62 182 THR A C 1
ATOM 1470 O O . THR A 1 182 ? -22.391 -9.667 4.327 1.00 64.62 182 THR A O 1
ATOM 1473 N N . GLY A 1 183 ? -22.326 -10.699 6.324 1.00 67.69 183 GLY A N 1
ATOM 1474 C CA . GLY A 1 183 ? -20.894 -11.003 6.328 1.00 67.69 183 GLY A CA 1
ATOM 1475 C C . GLY A 1 183 ? -20.519 -12.411 5.856 1.00 67.69 183 GLY A C 1
ATOM 1476 O O . GLY A 1 183 ? -19.332 -12.673 5.660 1.00 67.69 183 GLY A O 1
ATOM 1477 N N . ALA A 1 184 ? -21.487 -13.310 5.662 1.00 64.06 184 ALA A N 1
ATOM 1478 C CA . ALA A 1 184 ? -21.242 -14.683 5.235 1.00 64.06 184 ALA A CA 1
ATOM 1479 C C . ALA A 1 184 ? -21.612 -14.879 3.758 1.00 64.06 184 ALA A C 1
ATOM 1481 O O . ALA A 1 184 ? -22.693 -14.509 3.313 1.00 64.06 184 ALA A O 1
ATOM 1482 N N . THR A 1 185 ? -20.721 -15.503 2.984 1.00 59.28 185 THR A N 1
ATOM 1483 C CA . THR A 1 185 ? -20.992 -15.877 1.582 1.00 59.28 185 THR A CA 1
ATOM 1484 C C . THR A 1 185 ? -21.961 -17.065 1.473 1.00 59.28 185 THR A C 1
ATOM 1486 O O . THR A 1 185 ? -22.470 -17.345 0.390 1.00 59.28 185 THR A O 1
ATOM 1489 N N . LEU A 1 186 ? -22.210 -17.783 2.575 1.00 48.62 186 LEU A N 1
ATOM 1490 C CA . LEU A 1 186 ? -23.061 -18.969 2.617 1.00 48.62 186 LEU A CA 1
ATOM 1491 C C . LEU A 1 186 ? -23.984 -18.913 3.840 1.00 48.62 186 LEU A C 1
ATOM 1493 O O . LEU A 1 186 ? -23.504 -18.918 4.974 1.00 48.62 186 LEU A O 1
ATOM 1497 N N . ASP A 1 187 ? -25.293 -18.911 3.603 1.00 52.22 187 ASP A N 1
ATOM 1498 C CA . ASP A 1 187 ? -26.285 -19.136 4.651 1.00 52.22 187 ASP A CA 1
ATOM 1499 C C . ASP A 1 187 ? -26.325 -20.643 4.951 1.00 52.22 187 ASP A C 1
ATOM 1501 O O . ASP A 1 187 ? -26.718 -21.443 4.099 1.00 52.22 187 ASP A O 1
ATOM 1505 N N . LEU A 1 188 ? -25.877 -21.052 6.142 1.00 48.47 188 LEU A N 1
ATOM 1506 C CA . LEU A 1 188 ? -26.076 -22.421 6.620 1.00 48.47 188 LEU A CA 1
ATOM 1507 C C . LEU A 1 188 ? -27.513 -22.540 7.132 1.00 48.47 188 LEU A C 1
ATOM 1509 O O . LEU A 1 188 ? -27.853 -21.984 8.178 1.00 48.47 188 LEU A O 1
ATOM 1513 N N . ILE A 1 189 ? -28.335 -23.238 6.352 1.00 52.28 189 ILE A N 1
ATOM 1514 C CA . ILE A 1 189 ? -29.726 -23.589 6.658 1.00 52.28 189 ILE A CA 1
ATOM 1515 C C . ILE A 1 189 ? -29.785 -25.040 7.128 1.00 52.28 189 ILE A C 1
ATOM 1517 O O . ILE A 1 189 ? -29.107 -25.879 6.490 1.00 52.28 189 ILE A O 1
#

Foldseek 3Di:
DDDDDDDDDDDDDDDDDDDDPPPDPPPLPPQDPLLVVQAADDPVPDDLLVSVVVSVVSCVNNVPPQLCSLVVVLVRYDPVLVVVLVVDPPVQSSHPVSSSVVVLVPDPPNPDDPVPPVVPDDQDAAPQPRHSPDHVVPDPNNDPDPDPDVDDDDPDDPCVVCVVQWDWDADVNDTDIDGHDPPDPDDDD

Organism: NCBI:txid2747483

Secondary structure (DSSP, 8-state):
----------------------------SS---H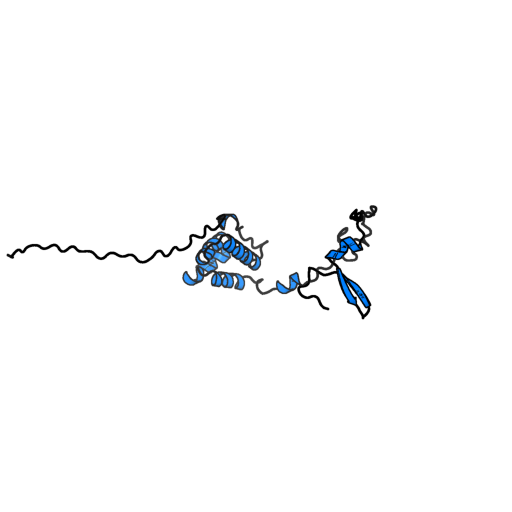HHHPPPP-TTT--HHHHHHHHHHHHHHTT--GGGHHHHHHHHS-HHHHHHHTTS-HHHHT-HHHHHHHHHHHSTTTTSSHHHHHHS-PPP--TTT--SSS-GGG-TT-------------SS-HHHHHTTTEEEEEETTEEEEEEPPTT-SS---